Protein AF-A0A2Z6PPA2-F1 (afdb_monomer_lite)

Structure (mmCIF, N/CA/C/O backbone):
data_AF-A0A2Z6PPA2-F1
#
_entry.id   AF-A0A2Z6PPA2-F1
#
loop_
_atom_site.group_PDB
_atom_site.id
_atom_site.type_symbol
_atom_site.label_atom_id
_atom_site.label_alt_id
_atom_site.label_comp_id
_atom_site.label_asym_id
_atom_site.label_entity_id
_atom_site.label_seq_id
_atom_site.pdbx_PDB_ins_code
_atom_site.Cartn_x
_atom_site.Cartn_y
_atom_site.Cartn_z
_atom_site.occupancy
_atom_site.B_iso_or_equiv
_atom_site.auth_seq_id
_atom_site.auth_comp_id
_atom_site.auth_asym_id
_atom_site.auth_atom_id
_atom_site.pdbx_PDB_model_num
ATOM 1 N N . MET A 1 1 ? 20.407 11.583 13.890 1.00 34.59 1 MET A N 1
ATOM 2 C CA . MET A 1 1 ? 19.611 10.930 12.825 1.00 34.59 1 MET A CA 1
ATOM 3 C C . MET A 1 1 ? 18.684 11.984 12.240 1.00 34.59 1 MET A C 1
ATOM 5 O O . MET A 1 1 ? 18.011 12.656 13.008 1.00 34.59 1 MET A O 1
ATOM 9 N N . ASN A 1 2 ? 18.756 12.235 10.933 1.00 28.73 2 ASN A N 1
ATOM 10 C CA . ASN A 1 2 ? 18.135 13.404 10.303 1.00 28.73 2 ASN A CA 1
ATOM 11 C C . ASN A 1 2 ? 16.651 13.120 9.988 1.00 28.73 2 ASN A C 1
ATOM 13 O O . ASN A 1 2 ? 16.353 12.306 9.117 1.00 28.73 2 ASN A O 1
ATOM 17 N N . TYR A 1 3 ? 15.729 13.752 10.721 1.00 37.44 3 TYR A N 1
ATOM 18 C CA . TYR A 1 3 ? 14.284 13.464 10.690 1.00 37.44 3 TYR A CA 1
ATOM 19 C C . TYR A 1 3 ? 13.621 13.670 9.315 1.00 37.44 3 TYR A C 1
ATOM 21 O O . TYR A 1 3 ? 12.643 12.994 8.996 1.00 37.44 3 TYR A O 1
ATOM 29 N N . SER A 1 4 ? 14.166 14.550 8.471 1.00 35.53 4 SER A N 1
ATOM 30 C CA . SER A 1 4 ? 13.624 14.845 7.137 1.00 35.53 4 SER A CA 1
ATOM 31 C C . SER A 1 4 ? 13.684 13.650 6.177 1.00 35.53 4 SER A C 1
ATOM 33 O O . SER A 1 4 ? 12.771 13.456 5.376 1.00 35.53 4 SER A O 1
ATOM 35 N N . HIS A 1 5 ? 14.705 12.798 6.300 1.00 38.50 5 HIS A N 1
ATOM 36 C CA . HIS A 1 5 ? 14.847 11.591 5.478 1.00 38.50 5 HIS A CA 1
ATOM 37 C C . HIS A 1 5 ? 13.847 10.492 5.871 1.00 38.50 5 HIS A C 1
ATOM 39 O O . HIS A 1 5 ? 13.422 9.700 5.029 1.00 38.50 5 HIS A O 1
ATOM 45 N N . ASN A 1 6 ? 13.433 10.469 7.141 1.00 46.00 6 ASN A N 1
ATOM 46 C CA . ASN A 1 6 ? 12.518 9.460 7.667 1.00 46.00 6 ASN A CA 1
ATOM 47 C C . ASN A 1 6 ? 11.072 9.730 7.233 1.00 46.00 6 ASN A C 1
ATOM 49 O O . ASN A 1 6 ? 10.358 8.791 6.900 1.00 46.00 6 ASN A O 1
ATOM 53 N N . MET A 1 7 ? 10.654 10.999 7.158 1.00 39.41 7 MET A N 1
ATOM 54 C CA . MET A 1 7 ? 9.301 11.357 6.710 1.00 39.41 7 MET A CA 1
ATOM 55 C C . MET A 1 7 ? 9.077 11.057 5.217 1.00 39.41 7 MET A C 1
ATOM 57 O O . MET A 1 7 ? 8.024 10.547 4.842 1.00 39.41 7 MET A O 1
ATOM 61 N N . ALA A 1 8 ? 10.089 11.286 4.371 1.00 43.41 8 ALA A N 1
ATOM 62 C CA . ALA A 1 8 ? 10.040 10.913 2.954 1.00 43.41 8 ALA A CA 1
ATOM 63 C C . ALA A 1 8 ? 10.023 9.384 2.749 1.00 43.41 8 ALA A C 1
ATOM 65 O O . ALA A 1 8 ? 9.329 8.884 1.868 1.00 43.41 8 ALA A O 1
ATOM 66 N N . SER A 1 9 ? 10.741 8.637 3.596 1.00 47.16 9 SER A N 1
ATOM 67 C CA . SER A 1 9 ? 10.687 7.168 3.643 1.00 47.16 9 SER A CA 1
ATOM 68 C C . SER A 1 9 ? 9.308 6.655 4.083 1.00 47.16 9 SER A C 1
ATOM 70 O O . SER A 1 9 ? 8.777 5.718 3.495 1.00 47.16 9 SER A O 1
ATOM 72 N N . LEU A 1 10 ? 8.671 7.310 5.060 1.00 46.81 10 LEU A N 1
ATOM 73 C CA . LEU A 1 10 ? 7.315 6.981 5.513 1.00 46.81 10 LEU A CA 1
ATOM 74 C C . LEU A 1 10 ? 6.263 7.179 4.413 1.00 46.81 10 LEU A C 1
ATOM 76 O O . LEU A 1 10 ? 5.307 6.417 4.373 1.00 46.81 10 LEU A O 1
ATOM 80 N N . ALA A 1 11 ? 6.456 8.124 3.486 1.00 46.16 11 ALA A N 1
ATOM 81 C CA . ALA A 1 11 ? 5.569 8.305 2.331 1.00 46.16 11 ALA A CA 1
ATOM 82 C C . ALA A 1 11 ? 5.635 7.149 1.308 1.00 46.16 11 ALA A C 1
ATOM 84 O O . ALA A 1 11 ? 4.707 6.974 0.519 1.00 46.16 11 ALA A O 1
ATOM 85 N N . LEU A 1 12 ? 6.713 6.355 1.326 1.00 53.47 12 LEU A N 1
ATOM 86 C CA . LEU A 1 12 ? 6.849 5.124 0.538 1.00 53.47 12 LEU A CA 1
ATOM 87 C C . LEU A 1 12 ? 6.256 3.901 1.250 1.00 53.47 12 LEU A C 1
ATOM 89 O O . LEU A 1 12 ? 6.120 2.850 0.631 1.00 53.47 12 LEU A O 1
ATOM 93 N N . ASN A 1 13 ? 5.892 4.032 2.527 1.00 63.75 13 ASN A N 1
ATOM 94 C CA . ASN A 1 13 ? 5.284 2.970 3.311 1.00 63.75 13 ASN A CA 1
ATOM 95 C C . ASN A 1 13 ? 3.782 3.224 3.452 1.00 63.75 13 ASN A C 1
ATOM 97 O O . ASN A 1 13 ? 3.332 4.342 3.699 1.00 63.75 13 ASN A O 1
ATOM 101 N N . VAL A 1 14 ? 2.975 2.173 3.313 1.00 70.12 14 VAL A N 1
ATOM 102 C CA . VAL A 1 14 ? 1.548 2.285 3.631 1.00 70.12 14 VAL A CA 1
ATOM 103 C C . VAL A 1 14 ? 1.412 2.329 5.141 1.00 70.12 14 VAL A C 1
ATOM 105 O O . VAL A 1 14 ? 1.764 1.372 5.833 1.00 70.12 14 VAL A O 1
ATOM 108 N N . LEU A 1 15 ? 0.904 3.461 5.620 1.00 77.06 15 LEU A N 1
ATOM 109 C CA . LEU A 1 15 ? 0.533 3.659 7.008 1.00 77.06 15 LEU A CA 1
ATOM 110 C C . LEU A 1 15 ? -0.934 3.279 7.208 1.00 77.06 15 LEU A C 1
ATOM 112 O O . LEU A 1 15 ? -1.809 3.685 6.437 1.00 77.06 15 LEU A O 1
ATOM 116 N N . GLY A 1 16 ? -1.181 2.498 8.252 1.00 79.50 16 GLY A N 1
ATOM 117 C CA . GLY A 1 16 ? -2.500 2.071 8.693 1.00 79.50 16 GLY A CA 1
ATOM 118 C C . GLY A 1 16 ? -2.652 2.213 10.202 1.00 79.50 16 GLY A C 1
ATOM 119 O O . GLY A 1 16 ? -1.693 2.462 10.924 1.00 79.50 16 GLY A O 1
ATOM 120 N N . SER A 1 17 ? -3.876 2.055 10.682 1.00 82.75 17 SER A N 1
ATOM 121 C CA . SER A 1 17 ? -4.201 2.057 12.105 1.00 82.75 17 SER A CA 1
ATOM 122 C C . SER A 1 17 ? -5.291 1.027 12.372 1.00 82.75 17 SER A C 1
ATOM 124 O O . SER A 1 17 ? -6.086 0.721 11.483 1.00 82.75 17 SER A O 1
ATOM 126 N N . GLU A 1 18 ? -5.330 0.525 13.602 1.00 80.00 18 GLU A N 1
ATOM 127 C CA . GLU A 1 18 ? -6.427 -0.293 14.132 1.00 80.00 18 GLU A CA 1
ATOM 128 C C . GLU A 1 18 ? -7.678 0.532 14.461 1.00 80.00 18 GLU A C 1
ATOM 130 O O . GLU A 1 18 ? -8.740 -0.029 14.719 1.00 80.00 18 GLU A O 1
ATOM 135 N N . SER A 1 19 ? -7.580 1.864 14.435 1.00 82.81 19 SER A N 1
ATOM 136 C CA . SER A 1 19 ? -8.737 2.731 14.631 1.00 82.81 19 SER A CA 1
ATOM 137 C C . SER A 1 19 ? -9.793 2.499 13.553 1.00 82.81 19 SER A C 1
ATOM 139 O O . SER A 1 19 ? -9.484 2.272 12.374 1.00 82.81 19 SER A O 1
ATOM 141 N N . MET A 1 20 ? -11.055 2.607 13.962 1.00 77.75 20 MET A N 1
ATOM 142 C CA . MET A 1 20 ? -12.192 2.528 13.056 1.00 77.75 20 MET A CA 1
ATOM 143 C C . MET A 1 20 ? -12.105 3.640 12.005 1.00 77.75 20 MET A C 1
ATOM 145 O O . MET A 1 20 ? -11.701 4.764 12.294 1.00 77.75 20 MET A O 1
ATOM 149 N N . THR A 1 21 ? -12.468 3.316 10.766 1.00 77.56 21 THR A N 1
ATOM 150 C CA . THR A 1 21 ? -12.502 4.294 9.675 1.00 77.56 21 THR A CA 1
ATOM 151 C C . THR A 1 21 ? -13.526 5.390 9.948 1.00 77.56 21 THR A C 1
ATOM 153 O O . THR A 1 21 ? -14.665 5.097 10.315 1.00 77.56 21 THR A O 1
ATOM 156 N N . GLU A 1 22 ? -13.128 6.637 9.714 1.00 74.69 22 GLU A N 1
ATOM 157 C CA . GLU A 1 22 ? -13.960 7.822 9.899 1.00 74.69 22 GLU A CA 1
ATOM 158 C C . GLU A 1 22 ? -14.525 8.348 8.572 1.00 74.69 22 GLU A C 1
ATOM 160 O O . GLU A 1 22 ? -14.303 7.814 7.487 1.00 74.69 22 GLU A O 1
ATOM 165 N N . VAL A 1 23 ? -15.306 9.418 8.669 1.00 75.38 23 VAL A N 1
ATOM 166 C CA . VAL A 1 23 ? -15.991 10.085 7.554 1.00 75.38 23 VAL A CA 1
ATOM 167 C C . VAL A 1 23 ? -15.057 10.930 6.687 1.00 75.38 23 VAL A C 1
ATOM 169 O O . VAL A 1 23 ? -15.441 11.374 5.607 1.00 75.38 23 VAL A O 1
ATOM 172 N N . ASN A 1 24 ? -13.839 11.190 7.164 1.00 72.44 24 ASN A N 1
ATOM 173 C CA . ASN A 1 24 ? -12.822 11.956 6.465 1.00 72.44 24 ASN A CA 1
ATOM 174 C C . ASN A 1 24 ? -11.477 11.210 6.502 1.00 72.44 24 ASN A C 1
ATOM 176 O O . ASN A 1 24 ? -11.226 10.403 7.389 1.00 72.44 24 ASN A O 1
ATOM 180 N N . ASN A 1 25 ? -10.621 11.490 5.516 1.00 69.38 25 ASN A N 1
ATOM 181 C CA . ASN A 1 25 ? -9.263 10.939 5.420 1.00 69.38 25 ASN A CA 1
ATOM 182 C C . ASN A 1 25 ? -8.179 11.980 5.772 1.00 69.38 25 ASN A C 1
ATOM 184 O O . ASN A 1 25 ? -6.995 11.729 5.530 1.00 69.38 25 ASN A O 1
ATOM 188 N N . LEU A 1 26 ? -8.573 13.171 6.253 1.00 69.25 26 LEU A N 1
ATOM 189 C CA . LEU A 1 26 ? -7.649 14.280 6.528 1.00 69.25 26 LEU A CA 1
ATOM 190 C C . LEU A 1 26 ? -6.881 14.061 7.827 1.00 69.25 26 LEU A C 1
ATOM 192 O O . LEU A 1 26 ? -5.673 14.287 7.860 1.00 69.25 26 LEU A O 1
ATOM 196 N N . HIS A 1 27 ? -7.577 13.626 8.875 1.00 73.06 27 HIS A N 1
ATOM 197 C CA . HIS A 1 27 ? -6.965 13.312 10.155 1.00 73.06 27 HIS A CA 1
ATOM 198 C C . HIS A 1 27 ? -7.079 11.815 10.413 1.00 73.06 27 HIS A C 1
ATOM 200 O O . HIS A 1 27 ? -8.140 11.229 10.228 1.00 73.06 27 HIS A O 1
ATOM 206 N N . GLU A 1 28 ? -5.969 11.185 10.788 1.00 77.62 28 GLU A N 1
ATOM 207 C CA . GLU A 1 28 ? -5.978 9.764 11.112 1.00 77.62 28 GLU A CA 1
ATOM 208 C C . GLU A 1 28 ? -6.456 9.598 12.568 1.00 77.62 28 GLU A C 1
ATOM 210 O O . GLU A 1 28 ? -5.784 10.116 13.463 1.00 77.62 28 GLU A O 1
ATOM 215 N N . PRO A 1 29 ? -7.565 8.877 12.837 1.00 80.56 29 PRO A N 1
ATOM 216 C CA . PRO A 1 29 ? -8.139 8.764 14.187 1.00 80.56 29 PRO A CA 1
ATOM 217 C C . PRO A 1 29 ? -7.201 8.100 15.204 1.00 80.56 29 PRO A C 1
ATOM 219 O O . PRO A 1 29 ? -7.382 8.217 16.412 1.00 80.56 29 PRO A O 1
ATOM 222 N N . ALA A 1 30 ? -6.161 7.416 14.725 1.00 83.19 30 ALA A N 1
ATOM 223 C CA . ALA A 1 30 ? -5.095 6.871 15.557 1.00 83.19 30 ALA A CA 1
ATOM 224 C C . ALA A 1 30 ? -4.451 7.927 16.468 1.00 83.19 30 ALA A C 1
ATOM 226 O O . ALA A 1 30 ? -4.171 7.637 17.627 1.00 83.19 30 ALA A O 1
ATOM 227 N N . PHE A 1 31 ? -4.263 9.147 15.945 1.00 79.88 31 PHE A N 1
ATOM 228 C CA . PHE A 1 31 ? -3.594 10.238 16.655 1.00 79.88 31 PHE A CA 1
ATOM 229 C C . PHE A 1 31 ? -4.436 10.828 17.790 1.00 79.88 31 PHE A C 1
ATOM 231 O O . PHE A 1 31 ? -3.882 11.434 18.699 1.00 79.88 31 PHE A O 1
ATOM 238 N N . THR A 1 32 ? -5.764 10.700 17.741 1.00 79.19 32 THR A N 1
ATOM 239 C CA . THR A 1 32 ? -6.663 11.201 18.796 1.00 79.19 32 THR A CA 1
ATOM 240 C C . THR A 1 32 ? -7.007 10.133 19.826 1.00 79.19 32 THR A C 1
ATOM 242 O O . THR A 1 32 ? -7.342 10.470 20.957 1.00 79.19 32 THR A O 1
ATOM 245 N N . LEU A 1 33 ? -6.931 8.856 19.445 1.00 81.12 33 LEU A N 1
ATOM 246 C CA . LEU A 1 33 ? -7.261 7.708 20.294 1.00 81.12 33 LEU A CA 1
ATOM 247 C C . LEU A 1 33 ? -6.033 7.062 20.960 1.00 81.12 33 LEU A C 1
ATOM 249 O O . LEU A 1 33 ? -6.179 6.006 21.569 1.00 81.12 33 LEU A O 1
ATOM 253 N N . GLU A 1 34 ? -4.839 7.651 20.809 1.00 80.19 34 GLU A N 1
ATOM 254 C CA . GLU A 1 34 ? -3.554 7.101 21.285 1.00 80.19 34 GLU A CA 1
ATOM 255 C C . GLU A 1 34 ? -3.296 5.656 20.803 1.00 80.19 34 GLU A C 1
ATOM 257 O O . GLU A 1 34 ? -2.627 4.854 21.455 1.00 80.19 34 GLU A O 1
ATOM 262 N N . LEU A 1 35 ? -3.830 5.304 19.628 1.00 85.19 35 LEU A N 1
ATOM 263 C CA . LEU A 1 35 ? -3.658 3.980 19.034 1.00 85.19 35 LEU A CA 1
ATOM 264 C C . LEU A 1 35 ? -2.390 3.945 18.176 1.00 85.19 35 LEU A C 1
ATOM 266 O O . LEU A 1 35 ? -2.100 4.922 17.481 1.00 85.19 35 LEU A O 1
ATOM 270 N N . PRO A 1 36 ? -1.648 2.823 18.148 1.00 85.75 36 PRO A N 1
ATOM 271 C CA . PRO A 1 36 ? -0.431 2.725 17.357 1.00 85.75 36 PRO A CA 1
ATOM 272 C C . PRO A 1 36 ? -0.715 2.865 15.857 1.00 85.75 36 PRO A C 1
ATOM 274 O O . PRO A 1 36 ? -1.737 2.408 15.331 1.00 85.75 36 PRO A O 1
ATOM 277 N N . ILE A 1 37 ? 0.237 3.477 15.154 1.00 86.44 37 ILE A N 1
ATOM 278 C CA . ILE A 1 37 ? 0.262 3.519 13.693 1.00 86.44 37 ILE A CA 1
ATOM 279 C C . ILE A 1 37 ? 1.124 2.372 13.197 1.00 86.44 37 ILE A C 1
ATOM 281 O O . ILE A 1 37 ? 2.242 2.159 13.657 1.00 86.44 37 ILE A O 1
ATOM 285 N N . TYR A 1 38 ? 0.619 1.648 12.215 1.00 85.38 38 TYR A N 1
ATOM 286 C CA . TYR A 1 38 ? 1.312 0.536 11.600 1.00 85.38 38 TYR A CA 1
ATOM 287 C C . TYR A 1 38 ? 1.901 0.947 10.263 1.00 85.38 38 TYR A C 1
ATOM 289 O O . TYR A 1 38 ? 1.206 1.530 9.435 1.00 85.38 38 TYR A O 1
ATOM 297 N N . TYR A 1 39 ? 3.160 0.598 10.024 1.00 83.19 39 TYR A N 1
ATOM 298 C CA . TYR A 1 39 ? 3.727 0.589 8.679 1.00 83.19 39 TYR A CA 1
ATOM 299 C C . TYR A 1 39 ? 3.856 -0.852 8.191 1.0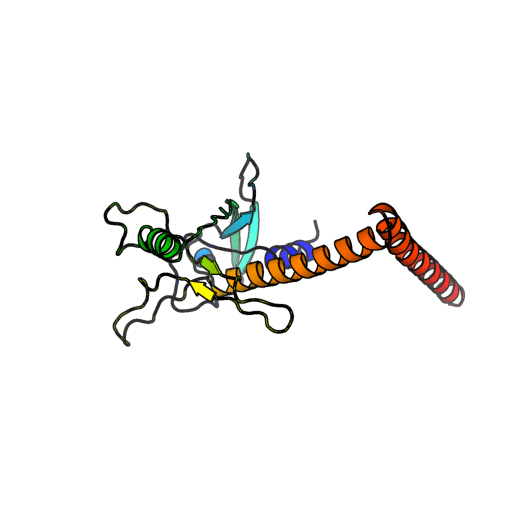0 83.19 39 TYR A C 1
ATOM 301 O O . TYR A 1 39 ? 4.216 -1.748 8.958 1.00 83.19 39 TYR A O 1
ATOM 309 N N . LEU A 1 40 ? 3.543 -1.079 6.917 1.00 79.94 40 LEU A N 1
ATOM 310 C CA . LEU A 1 40 ? 3.601 -2.412 6.324 1.00 79.94 40 LEU A CA 1
ATOM 311 C C . LEU A 1 40 ? 5.012 -2.760 5.838 1.00 79.94 40 LEU A C 1
ATOM 313 O O . LEU A 1 40 ? 5.612 -2.007 5.076 1.00 79.94 40 LEU A O 1
ATOM 317 N N . GLN A 1 41 ? 5.498 -3.940 6.224 1.00 78.88 41 GLN A N 1
ATOM 318 C CA . GLN A 1 41 ? 6.764 -4.529 5.774 1.00 78.88 41 GLN A CA 1
ATOM 319 C C . GLN A 1 41 ? 6.539 -6.007 5.407 1.00 78.88 41 GLN A C 1
ATOM 321 O O . GLN A 1 41 ? 5.644 -6.659 5.941 1.00 78.88 41 GLN A O 1
ATOM 326 N N . THR A 1 42 ? 7.354 -6.582 4.517 1.00 77.88 42 THR A N 1
ATOM 327 C CA . THR A 1 42 ? 7.265 -8.018 4.163 1.00 77.88 42 THR A CA 1
ATOM 328 C C . THR A 1 42 ? 7.650 -8.944 5.318 1.00 77.88 42 THR A C 1
ATOM 330 O O . THR A 1 42 ? 7.113 -10.045 5.441 1.00 77.88 42 THR A O 1
ATOM 333 N N . GLN A 1 43 ? 8.583 -8.501 6.160 1.00 82.00 43 GLN A N 1
ATOM 334 C CA . GLN A 1 43 ? 9.032 -9.183 7.368 1.00 82.00 43 GLN A CA 1
ATOM 335 C C . GLN A 1 43 ? 9.309 -8.137 8.442 1.00 82.00 43 GLN A C 1
ATOM 337 O O . GLN A 1 43 ? 10.083 -7.205 8.213 1.00 82.00 43 GLN A O 1
ATOM 342 N N . CYS A 1 44 ? 8.679 -8.291 9.602 1.00 84.62 44 CYS A N 1
ATOM 343 C CA . CYS A 1 44 ? 8.922 -7.414 10.738 1.00 84.62 44 CYS A CA 1
ATOM 344 C C . CYS A 1 44 ? 10.092 -7.919 11.597 1.00 84.62 44 CYS A C 1
ATOM 346 O O . CYS A 1 44 ? 10.318 -9.131 11.671 1.00 84.62 44 CYS A O 1
ATOM 348 N N . PRO A 1 45 ? 10.846 -7.017 12.250 1.00 82.31 45 PRO A N 1
ATOM 349 C CA . PRO A 1 45 ? 11.875 -7.399 13.211 1.00 82.31 45 PRO A CA 1
ATOM 350 C C . PRO A 1 45 ? 11.294 -8.256 14.347 1.00 82.31 45 PRO A C 1
ATOM 352 O O . PRO A 1 45 ? 10.191 -7.991 14.818 1.00 82.31 45 PRO A O 1
ATOM 355 N N . GLN A 1 46 ? 12.046 -9.252 14.832 1.00 71.31 46 GLN A N 1
ATOM 356 C CA . GLN A 1 46 ? 11.603 -10.099 15.956 1.00 71.31 46 GLN A CA 1
ATOM 357 C C . GLN A 1 46 ? 11.331 -9.286 17.229 1.00 71.31 46 GLN A C 1
ATOM 359 O O . GLN A 1 46 ? 10.344 -9.525 17.920 1.00 71.31 46 GLN A O 1
ATOM 364 N N . ASN A 1 47 ? 12.166 -8.282 17.503 1.00 69.69 47 ASN A N 1
ATOM 365 C CA . ASN A 1 47 ? 11.936 -7.323 18.576 1.00 69.69 47 ASN A CA 1
ATOM 366 C C . ASN A 1 47 ? 11.161 -6.145 17.996 1.00 69.69 47 ASN A C 1
ATOM 368 O O . ASN A 1 47 ? 11.723 -5.099 17.683 1.00 69.69 47 ASN A O 1
ATOM 372 N N . ASN A 1 48 ? 9.860 -6.351 17.817 1.00 65.38 48 ASN A N 1
ATOM 373 C CA . ASN A 1 48 ? 8.908 -5.364 17.318 1.00 65.38 48 ASN A CA 1
ATOM 374 C C . ASN A 1 48 ? 8.614 -4.277 18.380 1.00 65.38 48 ASN A C 1
ATOM 376 O O . ASN A 1 48 ? 7.464 -3.902 18.602 1.00 65.38 48 ASN A O 1
ATOM 380 N N . SER A 1 49 ? 9.649 -3.799 19.085 1.00 62.75 49 SER A N 1
ATOM 381 C CA . SER A 1 49 ? 9.551 -2.655 19.986 1.00 62.75 49 SER A CA 1
ATOM 382 C C . SER A 1 49 ? 9.289 -1.436 19.116 1.00 62.75 49 SER A C 1
ATOM 384 O O . SER A 1 49 ? 10.211 -0.917 18.481 1.00 62.75 49 SER A O 1
ATOM 386 N N . GLY A 1 50 ? 8.016 -1.058 19.009 1.00 68.75 50 GLY A N 1
ATOM 387 C CA . GLY A 1 50 ? 7.604 0.119 18.265 1.00 68.75 50 GLY A CA 1
ATOM 388 C C . GLY A 1 50 ? 8.447 1.325 18.668 1.00 68.75 50 GLY A C 1
ATOM 389 O O . GLY A 1 50 ? 8.856 1.455 19.823 1.00 68.75 50 GLY A O 1
ATOM 390 N N . PHE A 1 51 ? 8.765 2.180 17.704 1.00 75.38 51 PHE A N 1
ATOM 391 C CA . PHE A 1 51 ? 9.443 3.436 18.000 1.00 75.38 51 PHE A CA 1
ATOM 392 C C . PHE A 1 51 ? 8.394 4.532 18.126 1.00 75.38 51 PHE A C 1
ATOM 394 O O . PHE A 1 51 ? 7.426 4.561 17.365 1.00 75.38 51 PHE A O 1
ATOM 401 N N . SER A 1 52 ? 8.575 5.433 19.086 1.00 80.50 52 SER A N 1
ATOM 402 C CA . SER A 1 52 ? 7.734 6.616 19.204 1.00 80.50 52 SER A CA 1
ATOM 403 C C . SER A 1 52 ? 8.369 7.795 18.479 1.00 80.50 52 SER A C 1
ATOM 405 O O . SER A 1 52 ? 9.594 7.945 18.442 1.00 80.50 52 SER A O 1
ATOM 407 N N . PHE A 1 53 ? 7.535 8.642 17.885 1.00 75.25 53 PHE A N 1
ATOM 408 C CA . PHE A 1 53 ? 7.968 9.937 17.378 1.00 75.25 53 PHE A CA 1
ATOM 409 C C . PHE A 1 53 ? 7.118 11.047 18.000 1.00 75.25 53 PHE A C 1
ATOM 411 O O . PHE A 1 53 ? 5.907 10.875 18.164 1.00 75.25 53 PHE A O 1
ATOM 418 N N . PRO A 1 54 ? 7.733 12.183 18.365 1.00 81.00 54 PRO A N 1
ATOM 419 C CA . PRO A 1 54 ? 6.984 13.333 18.837 1.00 81.00 54 PRO A CA 1
ATOM 420 C C . PRO A 1 54 ? 6.286 14.019 17.657 1.00 81.00 54 PRO A C 1
ATOM 422 O O . PRO A 1 54 ? 6.905 14.258 16.616 1.00 81.00 54 PRO A O 1
ATOM 425 N N . TYR A 1 55 ? 5.018 14.378 17.828 1.00 76.25 55 TYR A N 1
ATOM 426 C CA . TYR A 1 55 ? 4.271 15.226 16.900 1.00 76.25 55 TYR A CA 1
ATOM 427 C C . TYR A 1 55 ? 3.577 16.356 17.663 1.00 76.25 55 TYR A C 1
ATOM 429 O O . TYR A 1 55 ? 3.370 16.268 18.872 1.00 76.25 55 TYR A O 1
ATOM 437 N N . GLN A 1 56 ? 3.266 17.451 16.965 1.00 73.06 56 GLN A N 1
ATOM 438 C CA . GLN A 1 56 ? 2.603 18.601 17.575 1.00 73.06 56 GLN A CA 1
ATOM 439 C C . GLN A 1 56 ? 1.207 18.805 17.001 1.00 73.06 56 GLN A C 1
ATOM 441 O O . GLN A 1 56 ? 1.047 18.984 15.794 1.00 73.06 56 GLN A O 1
ATOM 446 N N . ILE A 1 57 ? 0.207 18.823 17.882 1.00 71.44 57 ILE A N 1
ATOM 447 C CA . ILE A 1 57 ? -1.158 19.264 17.584 1.00 71.44 57 ILE A CA 1
ATOM 448 C C . ILE A 1 57 ? -1.471 20.409 18.537 1.00 71.44 57 ILE A C 1
ATOM 450 O O . ILE A 1 57 ? -1.249 20.291 19.732 1.00 71.44 57 ILE A O 1
ATOM 454 N N . ALA A 1 58 ? -1.970 21.532 18.015 1.00 71.25 58 ALA A N 1
ATOM 455 C CA . ALA A 1 58 ? -2.439 22.656 18.835 1.00 71.25 58 ALA A CA 1
ATOM 456 C C . ALA A 1 58 ? -1.460 23.097 19.957 1.00 71.25 58 ALA A C 1
ATOM 458 O O . ALA A 1 58 ? -1.889 23.479 21.042 1.00 71.25 58 ALA A O 1
ATOM 459 N N . ALA A 1 59 ? -0.149 23.065 19.675 1.00 73.44 59 ALA A N 1
ATOM 460 C CA . ALA A 1 59 ? 0.950 23.405 20.590 1.00 73.44 59 ALA A CA 1
ATOM 461 C C . ALA A 1 59 ? 1.207 22.441 21.773 1.00 73.44 59 ALA A C 1
ATOM 463 O O . ALA A 1 59 ? 2.084 22.728 22.591 1.00 73.44 59 ALA A O 1
ATOM 464 N N . THR A 1 60 ? 0.544 21.282 21.848 1.00 70.62 60 THR A N 1
ATOM 465 C CA . THR A 1 60 ? 0.955 20.174 22.728 1.00 70.62 60 THR A CA 1
ATOM 466 C C . THR A 1 60 ? 1.868 19.205 21.975 1.00 70.62 60 THR A C 1
ATOM 468 O O . THR A 1 60 ? 1.756 19.045 20.758 1.00 70.62 60 THR A O 1
ATOM 471 N N . THR A 1 61 ? 2.837 18.612 22.683 1.00 75.56 61 THR A N 1
ATOM 472 C CA . THR A 1 61 ? 3.740 17.599 22.111 1.00 75.56 61 THR A CA 1
ATOM 473 C C . THR A 1 61 ? 3.269 16.232 22.560 1.00 75.56 61 THR A C 1
ATOM 475 O O . THR A 1 61 ? 3.439 15.883 23.724 1.00 75.56 61 THR A O 1
ATOM 478 N N . GLU A 1 62 ? 2.711 15.477 21.626 1.00 78.06 62 GLU A N 1
ATOM 479 C CA . GLU A 1 62 ? 2.228 14.122 21.857 1.00 78.06 62 GLU A CA 1
ATOM 480 C C . GLU A 1 62 ? 3.225 13.107 21.291 1.00 78.06 62 GLU A C 1
ATOM 482 O O . GLU A 1 62 ? 3.986 13.399 20.360 1.00 78.06 62 GLU A O 1
ATOM 487 N N . GLN A 1 63 ? 3.253 11.906 21.869 1.00 81.81 63 GLN A N 1
ATOM 488 C CA . GLN A 1 63 ? 4.079 10.805 21.376 1.00 81.81 63 GLN A CA 1
ATOM 489 C C . GLN A 1 63 ? 3.208 9.788 20.655 1.00 81.81 63 GLN A C 1
ATOM 491 O O . GLN A 1 63 ? 2.347 9.161 21.259 1.00 81.81 63 GLN A O 1
ATOM 496 N N . GLN A 1 64 ? 3.477 9.580 19.368 1.00 82.69 64 GLN A N 1
ATOM 497 C CA . GLN A 1 64 ? 2.798 8.552 18.593 1.00 82.69 64 GLN A CA 1
ATOM 498 C C . GLN A 1 64 ? 3.666 7.301 18.506 1.00 82.69 64 GLN A C 1
ATOM 500 O O . GLN A 1 64 ? 4.806 7.365 18.041 1.00 82.69 64 GLN A O 1
ATOM 505 N N . GLU A 1 65 ? 3.112 6.154 18.896 1.00 85.38 65 GLU A N 1
ATOM 506 C CA . GLU A 1 65 ? 3.757 4.852 18.724 1.00 85.38 65 GLU A CA 1
ATOM 507 C C . GLU A 1 65 ? 3.615 4.368 17.271 1.00 85.38 65 GLU A C 1
ATOM 509 O O . GLU A 1 65 ? 2.511 4.372 16.715 1.00 85.38 65 GLU A O 1
ATOM 514 N N . ILE A 1 66 ? 4.724 3.936 16.660 1.00 84.31 66 ILE A N 1
ATOM 515 C CA . ILE A 1 66 ? 4.756 3.282 15.349 1.00 84.31 66 ILE A CA 1
ATOM 516 C C . ILE A 1 66 ? 5.187 1.822 15.502 1.00 84.31 66 ILE A C 1
ATOM 518 O O . ILE A 1 66 ? 6.256 1.535 16.041 1.00 84.31 66 ILE A O 1
ATOM 522 N N . LYS A 1 67 ? 4.406 0.898 14.936 1.00 86.00 67 LYS A N 1
ATOM 523 C CA . LYS A 1 67 ? 4.685 -0.544 14.903 1.00 86.00 67 LYS A CA 1
ATOM 524 C C . LYS A 1 67 ? 4.830 -1.063 13.479 1.00 86.00 67 LYS A C 1
ATOM 526 O O . LYS A 1 67 ? 4.227 -0.552 12.540 1.00 86.00 67 LYS A O 1
ATOM 531 N N . CYS A 1 68 ? 5.617 -2.120 13.321 1.00 85.38 68 CYS A N 1
ATOM 532 C CA . CYS A 1 68 ? 5.677 -2.854 12.065 1.00 85.38 68 CYS A CA 1
ATOM 533 C C . CYS A 1 68 ? 4.521 -3.851 11.997 1.00 85.38 68 CYS A C 1
ATOM 535 O O . CYS A 1 68 ? 4.380 -4.690 12.891 1.00 85.38 68 CYS A O 1
ATOM 537 N N . ALA A 1 69 ? 3.742 -3.790 10.921 1.00 84.06 69 ALA A N 1
ATOM 538 C CA . ALA A 1 69 ? 2.779 -4.819 10.561 1.00 84.06 69 ALA A CA 1
ATOM 539 C C . ALA A 1 69 ? 3.289 -5.607 9.354 1.00 84.06 69 ALA A C 1
ATOM 541 O O . ALA A 1 69 ? 3.794 -5.043 8.380 1.00 84.06 69 ALA A O 1
ATOM 542 N N . GLN A 1 70 ? 3.147 -6.928 9.411 1.00 80.88 70 GLN A N 1
ATOM 543 C CA . GLN A 1 70 ? 3.541 -7.770 8.296 1.00 80.88 70 GLN A CA 1
ATOM 544 C C . GLN A 1 70 ? 2.458 -7.746 7.215 1.00 80.88 70 GLN A C 1
ATOM 546 O O . GLN A 1 70 ? 1.321 -8.152 7.449 1.00 80.88 70 GLN A O 1
ATOM 551 N N . GLY A 1 71 ? 2.819 -7.291 6.017 1.00 75.94 71 GLY A N 1
ATOM 552 C CA . GLY A 1 71 ? 1.952 -7.371 4.848 1.00 75.94 71 GLY A CA 1
ATOM 553 C C . GLY A 1 71 ? 1.925 -8.794 4.298 1.00 75.94 71 GLY A C 1
ATOM 554 O O . GLY A 1 71 ? 2.963 -9.322 3.895 1.00 75.94 71 GLY A O 1
ATOM 555 N N . ILE A 1 72 ? 0.746 -9.416 4.260 1.00 75.38 72 ILE A N 1
ATOM 556 C CA . ILE A 1 72 ? 0.562 -10.734 3.646 1.00 75.38 72 ILE A CA 1
ATOM 557 C C . ILE A 1 72 ? 0.125 -10.532 2.195 1.00 75.38 72 ILE A C 1
ATOM 559 O O . ILE A 1 72 ? -0.968 -10.039 1.928 1.00 75.38 72 ILE A O 1
ATOM 563 N N . ASN A 1 73 ? 0.973 -10.945 1.253 1.00 76.50 73 ASN A N 1
ATOM 564 C CA . ASN A 1 73 ? 0.638 -10.943 -0.169 1.00 76.50 73 ASN A CA 1
ATOM 565 C C . ASN A 1 73 ? -0.012 -12.281 -0.534 1.00 76.50 73 ASN A C 1
ATOM 567 O O . ASN A 1 73 ? 0.662 -13.310 -0.594 1.00 76.50 73 ASN A O 1
ATOM 571 N N . LEU A 1 74 ? -1.324 -12.265 -0.764 1.00 82.62 74 LEU A N 1
ATOM 572 C CA . LEU A 1 74 ? -2.106 -13.442 -1.130 1.00 82.62 74 LEU A CA 1
ATOM 573 C C . LEU A 1 74 ? -2.470 -13.384 -2.613 1.00 82.62 74 LEU A C 1
ATOM 575 O O . LEU A 1 74 ? -3.131 -12.452 -3.058 1.00 82.62 74 LEU A O 1
ATOM 579 N N . TRP A 1 75 ? -2.066 -14.406 -3.364 1.00 82.25 75 TRP A N 1
ATOM 580 C CA . TRP A 1 75 ? -2.480 -14.591 -4.754 1.00 82.25 75 TRP A CA 1
ATOM 581 C C . TRP A 1 75 ? -3.662 -15.558 -4.823 1.00 82.25 75 TRP A C 1
ATOM 583 O O . TRP A 1 75 ? -3.682 -16.570 -4.114 1.00 82.25 75 TRP A O 1
ATOM 593 N N . ARG A 1 76 ? -4.649 -15.233 -5.660 1.00 90.19 76 ARG A N 1
ATOM 594 C CA . ARG A 1 76 ? -5.834 -16.056 -5.932 1.00 90.19 76 ARG A CA 1
ATOM 595 C C . ARG A 1 76 ? -6.026 -16.205 -7.428 1.00 90.19 76 ARG A C 1
ATOM 597 O O . ARG A 1 76 ? -5.693 -15.297 -8.186 1.00 90.19 76 ARG A O 1
ATOM 604 N N . ASN A 1 77 ? -6.572 -17.348 -7.826 1.00 87.31 77 ASN A N 1
ATOM 605 C CA . ASN A 1 77 ? -6.729 -17.695 -9.237 1.00 87.31 77 ASN A CA 1
ATOM 606 C C . ASN A 1 77 ? -8.106 -17.308 -9.786 1.00 87.31 77 ASN A C 1
ATOM 608 O O . ASN A 1 77 ? -8.260 -17.166 -10.997 1.00 87.31 77 ASN A O 1
ATOM 612 N N . SER A 1 78 ? -9.106 -17.145 -8.916 1.00 90.81 78 SER A N 1
ATOM 613 C CA . SER A 1 78 ? -10.482 -16.850 -9.307 1.00 90.81 78 SER A CA 1
ATOM 614 C C . SER A 1 78 ? -11.040 -15.625 -8.584 1.00 90.81 78 SER A C 1
ATOM 616 O O . SER A 1 78 ? -10.714 -15.348 -7.430 1.00 90.81 78 SER A O 1
ATOM 618 N N . SER A 1 79 ? -11.940 -14.904 -9.257 1.00 90.19 79 SER A N 1
ATOM 619 C CA . SER A 1 79 ? -12.688 -13.794 -8.654 1.00 90.19 79 SER A CA 1
ATOM 620 C C . SER A 1 79 ? -13.601 -14.256 -7.514 1.00 90.19 79 SER A C 1
ATOM 622 O O . SER A 1 79 ? -13.844 -13.493 -6.582 1.00 90.19 79 SER A O 1
ATOM 624 N N . TYR A 1 80 ? -14.065 -15.510 -7.556 1.00 92.56 80 TYR A N 1
ATOM 625 C CA . TYR A 1 80 ? -14.844 -16.120 -6.481 1.00 92.56 80 TYR A CA 1
ATOM 626 C C . TYR A 1 80 ? -14.036 -16.214 -5.182 1.00 92.56 80 TYR A C 1
ATOM 628 O O . TYR A 1 80 ? -14.499 -15.737 -4.151 1.00 92.56 80 TYR A O 1
ATOM 636 N N . GLU A 1 81 ? -12.813 -16.755 -5.236 1.00 92.31 81 GLU A N 1
ATOM 637 C CA . GLU A 1 81 ? -11.933 -16.846 -4.062 1.00 92.31 81 GLU A CA 1
ATOM 638 C C . GLU A 1 81 ? -11.582 -15.466 -3.497 1.00 92.31 81 GLU A C 1
ATOM 640 O O . GLU A 1 81 ? -11.545 -15.289 -2.283 1.00 92.31 81 GLU A O 1
ATOM 645 N N . ILE A 1 82 ? -11.354 -14.476 -4.370 1.00 91.06 82 ILE A N 1
ATOM 646 C CA . ILE A 1 82 ? -11.094 -13.091 -3.952 1.00 91.06 82 ILE A CA 1
ATOM 647 C C . ILE A 1 82 ? -12.301 -12.532 -3.195 1.00 91.06 82 ILE A C 1
ATOM 649 O O . ILE A 1 82 ? -12.141 -11.935 -2.133 1.00 91.06 82 ILE A O 1
ATOM 653 N N . ASN A 1 83 ? -13.510 -12.726 -3.725 1.00 90.56 83 ASN A N 1
ATOM 654 C CA . ASN A 1 83 ? -14.726 -12.230 -3.093 1.00 90.56 83 ASN A CA 1
ATOM 655 C C . ASN A 1 83 ? -15.018 -12.937 -1.760 1.00 90.56 83 ASN A C 1
ATOM 657 O O . ASN A 1 83 ? -15.402 -12.271 -0.804 1.00 90.56 83 ASN A O 1
ATOM 661 N N . ASP A 1 84 ? -14.810 -14.253 -1.678 1.00 90.50 84 ASP A N 1
ATOM 662 C CA . ASP A 1 84 ? -14.955 -15.017 -0.433 1.00 90.50 84 ASP A CA 1
ATOM 663 C C . ASP A 1 84 ? -13.989 -14.513 0.653 1.00 90.50 84 ASP A C 1
ATOM 665 O O . ASP A 1 84 ? -14.412 -14.177 1.762 1.00 90.50 84 ASP A O 1
ATOM 669 N N . ASP A 1 85 ? -12.709 -14.348 0.305 1.00 89.12 85 ASP A N 1
ATOM 670 C CA . ASP A 1 85 ? -11.679 -13.836 1.212 1.00 89.12 85 ASP A CA 1
ATOM 671 C C . ASP A 1 85 ? -11.961 -12.397 1.676 1.00 89.12 85 ASP A C 1
ATOM 673 O O . ASP A 1 85 ? -11.798 -12.088 2.858 1.00 89.12 85 ASP A O 1
ATOM 677 N N . LEU A 1 86 ? -12.421 -11.525 0.772 1.00 89.00 86 LEU A N 1
ATOM 678 C CA . LEU A 1 86 ? -12.816 -10.152 1.105 1.00 89.00 86 LEU A CA 1
ATOM 679 C C . LEU A 1 86 ? -14.107 -10.092 1.929 1.00 89.00 86 LEU A C 1
ATOM 681 O O . LEU A 1 86 ? -14.312 -9.128 2.665 1.00 89.00 86 LEU A O 1
ATOM 685 N N . TYR A 1 87 ? -15.007 -11.068 1.806 1.00 87.62 87 TYR A N 1
ATOM 686 C CA . TYR A 1 87 ? -16.301 -11.031 2.485 1.00 87.62 87 TYR A CA 1
ATOM 687 C C . TYR A 1 87 ? -16.244 -11.615 3.896 1.00 87.62 87 TYR A C 1
ATOM 689 O O . TYR A 1 87 ? -16.756 -11.001 4.835 1.00 87.62 87 TYR A O 1
ATOM 697 N N . LYS A 1 88 ? -15.581 -12.763 4.064 1.00 87.62 88 LYS A N 1
ATOM 698 C CA . LYS A 1 88 ? -15.571 -13.533 5.317 1.00 87.62 88 LYS A CA 1
ATOM 699 C C . LYS A 1 88 ? -14.920 -12.824 6.504 1.00 87.62 88 LYS A C 1
ATOM 701 O O . LYS A 1 88 ? -15.152 -13.225 7.637 1.00 87.62 88 LYS A O 1
ATOM 706 N N . GLY A 1 89 ? -14.090 -11.811 6.253 1.00 82.88 89 GLY A N 1
ATOM 707 C CA . GLY A 1 89 ? -13.460 -11.023 7.312 1.00 82.88 89 GLY A CA 1
ATOM 708 C C . GLY A 1 89 ? -14.387 -9.979 7.936 1.00 82.88 89 GLY A C 1
ATOM 709 O O . GLY A 1 89 ? -14.259 -9.672 9.117 1.00 82.88 89 GLY A O 1
ATOM 710 N N . TYR A 1 90 ? -15.351 -9.459 7.172 1.00 83.31 90 TYR A N 1
ATOM 711 C CA . TYR A 1 90 ? -16.190 -8.332 7.587 1.00 83.31 90 TYR A CA 1
ATOM 712 C C . TYR A 1 90 ? -17.424 -8.782 8.365 1.00 83.31 90 TYR A C 1
ATOM 714 O O . TYR A 1 90 ? -17.943 -9.873 8.151 1.00 83.31 90 TYR A O 1
ATOM 722 N N . HIS A 1 91 ? -17.985 -7.884 9.181 1.00 77.88 91 HIS A N 1
ATOM 723 C CA . HIS A 1 91 ? -19.113 -8.177 10.078 1.00 77.88 91 HIS A CA 1
ATOM 724 C C . HIS A 1 91 ? -20.334 -8.872 9.436 1.00 77.88 91 HIS A C 1
ATOM 726 O O . HIS A 1 91 ? -21.030 -9.611 10.123 1.00 77.88 91 HIS A O 1
ATOM 732 N N . ARG A 1 92 ? -20.623 -8.666 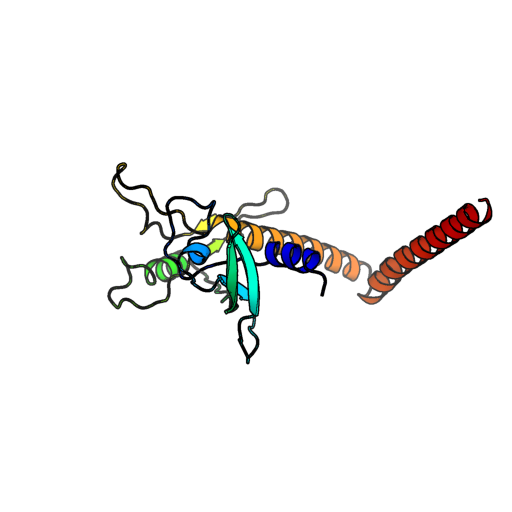8.139 1.00 76.62 92 ARG A N 1
ATOM 733 C CA . ARG A 1 92 ? -21.732 -9.366 7.452 1.00 76.62 92 ARG A CA 1
ATOM 734 C C . ARG A 1 92 ? -21.413 -10.818 7.082 1.00 76.62 92 ARG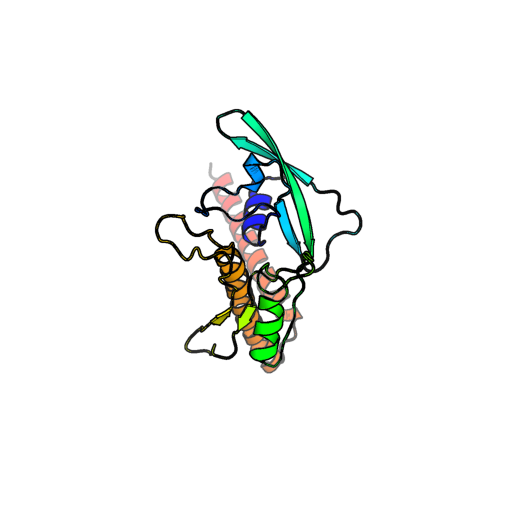 A C 1
ATOM 736 O O . ARG A 1 92 ? -22.339 -11.613 6.983 1.00 76.62 92 ARG A O 1
ATOM 743 N N . GLY A 1 93 ? -20.141 -11.147 6.862 1.00 75.31 93 GLY A N 1
ATOM 744 C CA . GLY A 1 93 ? -19.676 -12.504 6.555 1.00 75.31 93 GLY A CA 1
ATOM 745 C C . GLY A 1 93 ? -19.068 -13.238 7.752 1.00 75.31 93 GLY A C 1
ATOM 746 O O . GLY A 1 93 ? -18.892 -14.450 7.702 1.00 75.31 93 GLY A O 1
ATOM 747 N N . ASN A 1 94 ? -18.769 -12.518 8.832 1.00 82.62 94 ASN A N 1
ATOM 748 C CA . ASN A 1 94 ? -18.010 -13.000 9.975 1.00 82.62 94 ASN A CA 1
ATOM 749 C C . ASN A 1 94 ? -18.888 -13.132 11.224 1.00 82.62 94 ASN A C 1
ATOM 751 O O . ASN A 1 94 ? -18.866 -12.284 12.117 1.00 82.62 94 ASN A O 1
ATOM 755 N N . LEU A 1 95 ? -19.664 -14.215 11.290 1.00 77.94 95 LEU A N 1
ATOM 756 C CA . LEU A 1 95 ? -20.522 -14.513 12.445 1.00 77.94 95 LEU A CA 1
ATOM 757 C C . LEU A 1 95 ? -19.718 -14.795 13.726 1.00 77.94 95 LEU A C 1
ATOM 759 O O . LEU A 1 95 ? -20.243 -14.654 14.826 1.00 77.94 95 LEU A O 1
ATOM 763 N N . GLU A 1 96 ? -18.451 -15.189 13.584 1.00 78.88 96 GLU A N 1
ATOM 764 C CA . GLU A 1 96 ? -17.563 -15.537 14.696 1.00 78.88 96 GLU A CA 1
ATOM 765 C C . GLU A 1 96 ? -16.799 -14.333 15.273 1.00 78.88 96 GLU A C 1
ATOM 767 O O . GLU A 1 96 ? -16.123 -14.471 16.290 1.00 78.88 96 GLU A O 1
ATOM 772 N N . GLY A 1 97 ? -16.878 -13.160 14.632 1.00 75.75 97 GLY A N 1
ATOM 773 C CA . GLY A 1 97 ? -16.203 -11.942 15.090 1.00 75.75 97 GLY A CA 1
ATOM 774 C C . GLY A 1 97 ? -14.671 -12.016 15.067 1.00 75.75 97 GLY A C 1
ATOM 775 O O . GLY A 1 97 ? -14.013 -11.361 15.873 1.00 75.75 97 GLY A O 1
ATOM 776 N N . ARG A 1 98 ? -14.075 -12.827 14.181 1.00 77.31 98 ARG A N 1
ATOM 777 C CA . ARG A 1 98 ? -12.608 -12.947 14.070 1.00 77.31 98 ARG A CA 1
ATOM 778 C C . ARG A 1 98 ? -11.979 -11.696 13.442 1.00 77.31 98 ARG A C 1
ATOM 780 O O . ARG A 1 98 ? -12.552 -11.094 12.548 1.00 77.31 98 ARG A O 1
ATOM 787 N N . ILE A 1 99 ? -10.766 -11.323 13.842 1.00 68.31 99 ILE A N 1
ATOM 788 C CA . ILE A 1 99 ? -10.065 -10.163 13.263 1.00 68.31 99 ILE A CA 1
ATOM 789 C C . ILE A 1 99 ? -9.251 -10.625 12.045 1.00 68.31 99 ILE A C 1
ATOM 791 O O . ILE A 1 99 ? -8.082 -10.984 12.164 1.00 68.31 99 ILE A O 1
ATOM 795 N N . ASN A 1 100 ? -9.885 -10.689 10.873 1.00 76.06 100 ASN A N 1
ATOM 796 C CA . ASN A 1 100 ? -9.260 -11.131 9.617 1.00 76.06 100 ASN A CA 1
ATOM 797 C C . ASN A 1 100 ? -9.774 -10.359 8.388 1.00 76.06 100 ASN A C 1
ATOM 799 O O . ASN A 1 100 ? -9.916 -10.921 7.301 1.00 76.06 100 ASN A O 1
ATOM 803 N N . GLU A 1 101 ? -10.069 -9.072 8.561 1.00 80.94 101 GLU A N 1
ATOM 804 C CA . GLU A 1 101 ? -10.508 -8.199 7.474 1.00 80.94 101 GLU A CA 1
ATOM 805 C C . GLU A 1 101 ? -9.378 -7.945 6.463 1.00 80.94 101 GLU A C 1
ATOM 807 O O . GLU A 1 101 ? -8.274 -7.531 6.819 1.00 80.94 101 GLU A O 1
ATOM 812 N N . ILE A 1 102 ? -9.671 -8.158 5.178 1.00 85.56 102 ILE A N 1
ATOM 813 C CA . ILE A 1 102 ? -8.793 -7.775 4.070 1.00 85.56 102 ILE A CA 1
ATOM 814 C C . ILE A 1 102 ? -9.338 -6.482 3.471 1.00 85.56 102 ILE A C 1
ATOM 816 O O . ILE A 1 102 ? -10.441 -6.456 2.933 1.00 85.56 102 ILE A O 1
ATOM 820 N N . VAL A 1 103 ? -8.545 -5.412 3.545 1.00 82.88 103 VAL A N 1
ATOM 821 C CA . VAL A 1 103 ? -8.970 -4.057 3.155 1.00 82.88 103 VAL A CA 1
ATOM 822 C C . VAL A 1 103 ? -9.309 -3.954 1.664 1.00 82.88 103 VAL A C 1
ATOM 824 O O . VAL A 1 103 ? -10.279 -3.296 1.288 1.00 82.88 103 VAL A O 1
ATOM 827 N N . SER A 1 104 ? -8.486 -4.561 0.807 1.00 88.00 104 SER A N 1
ATOM 828 C CA . SER A 1 104 ? -8.635 -4.477 -0.647 1.00 88.00 104 SER A CA 1
ATOM 829 C C . SER A 1 104 ? -7.827 -5.550 -1.372 1.00 88.00 104 SER A C 1
ATOM 831 O O . SER A 1 104 ? -6.739 -5.906 -0.917 1.00 88.00 104 SER A O 1
ATOM 833 N N . ALA A 1 105 ? -8.303 -5.976 -2.540 1.00 90.19 105 ALA A N 1
ATOM 834 C CA . ALA A 1 105 ? -7.551 -6.776 -3.502 1.00 90.19 105 ALA A CA 1
ATOM 835 C C . ALA A 1 105 ? -7.346 -6.000 -4.812 1.00 90.19 105 ALA A C 1
ATOM 837 O O . ALA A 1 105 ? -8.182 -5.180 -5.204 1.00 90.19 105 ALA A O 1
ATOM 838 N N . PHE A 1 106 ? -6.226 -6.261 -5.485 1.00 89.25 106 PHE A N 1
ATOM 839 C CA . PHE A 1 106 ? -5.807 -5.545 -6.688 1.00 89.25 106 PHE A CA 1
ATOM 840 C C . PHE A 1 106 ? -5.593 -6.523 -7.836 1.00 89.25 106 PHE A C 1
ATOM 842 O O . PHE A 1 106 ? -4.856 -7.495 -7.690 1.00 89.25 106 PHE A O 1
ATOM 849 N N . ASP A 1 107 ? -6.209 -6.235 -8.977 1.00 90.12 107 ASP A N 1
ATOM 850 C CA . ASP A 1 107 ? -6.055 -7.005 -10.204 1.00 90.12 107 ASP A CA 1
ATOM 851 C C . ASP A 1 107 ? -5.439 -6.132 -11.308 1.00 90.12 107 ASP A C 1
ATOM 853 O O . ASP A 1 107 ? -5.976 -5.081 -11.673 1.00 90.12 107 ASP A O 1
ATOM 857 N N . PHE A 1 108 ? -4.294 -6.593 -11.816 1.00 88.00 108 PHE A N 1
ATOM 858 C CA . PHE A 1 108 ? -3.485 -5.952 -12.855 1.00 88.00 108 PHE A CA 1
ATOM 859 C C . PHE A 1 108 ? -3.551 -6.690 -14.200 1.00 88.00 108 PHE A C 1
ATOM 861 O O . PHE A 1 108 ? -2.862 -6.290 -15.134 1.00 88.00 108 PHE A O 1
ATOM 868 N N . LEU A 1 109 ? -4.348 -7.758 -14.338 1.00 86.88 109 LEU A N 1
ATOM 869 C CA . LEU A 1 109 ? -4.368 -8.606 -15.541 1.00 86.88 109 LEU A CA 1
ATOM 870 C C . LEU A 1 109 ? -4.745 -7.842 -16.816 1.00 86.88 109 LEU A C 1
ATOM 872 O O . LEU A 1 109 ? -4.310 -8.208 -17.905 1.00 86.88 109 LEU A O 1
ATOM 876 N N . ASN A 1 110 ? -5.526 -6.769 -16.685 1.00 86.94 110 ASN A N 1
ATOM 877 C CA . ASN A 1 110 ? -5.936 -5.926 -17.807 1.00 86.94 110 ASN A CA 1
ATOM 878 C C . ASN A 1 110 ? -4.956 -4.770 -18.107 1.00 86.94 110 ASN A C 1
ATOM 880 O O . ASN A 1 110 ? -5.237 -3.930 -18.964 1.00 86.94 110 ASN A O 1
ATOM 884 N N . SER A 1 111 ? -3.832 -4.678 -17.388 1.00 87.31 111 SER A N 1
ATOM 885 C CA . SER A 1 111 ? -2.771 -3.705 -17.670 1.00 87.31 111 SER A CA 1
ATOM 886 C C . SER A 1 111 ? -1.877 -4.181 -18.814 1.00 87.31 111 SER A C 1
ATOM 888 O O . SER A 1 111 ? -1.468 -5.340 -18.868 1.00 87.31 111 SER A O 1
ATOM 890 N N . ASN A 1 112 ? -1.530 -3.272 -19.724 1.00 85.56 112 ASN A N 1
ATOM 891 C CA . ASN A 1 112 ? -0.619 -3.534 -20.834 1.00 85.56 112 ASN A CA 1
ATOM 892 C C . ASN A 1 112 ? 0.338 -2.344 -21.058 1.00 85.56 112 ASN A C 1
ATOM 894 O O . ASN A 1 112 ? 0.433 -1.435 -20.238 1.00 85.56 112 ASN A O 1
ATOM 898 N N . ARG A 1 113 ? 1.099 -2.363 -22.162 1.00 79.19 113 ARG A N 1
ATOM 899 C CA . ARG A 1 113 ? 2.077 -1.302 -22.470 1.00 79.19 113 ARG A CA 1
ATOM 900 C C . ARG A 1 113 ? 1.440 0.040 -22.836 1.00 79.19 113 ARG A C 1
ATOM 902 O O . ARG A 1 113 ? 2.096 1.062 -22.653 1.00 79.19 113 ARG A O 1
ATOM 909 N N . ASP A 1 114 ? 0.219 0.013 -23.356 1.00 84.75 114 ASP A N 1
ATOM 910 C CA . ASP A 1 114 ? -0.475 1.171 -23.921 1.00 84.75 114 ASP A CA 1
ATOM 911 C C . ASP A 1 114 ? -1.447 1.802 -22.909 1.00 84.75 114 ASP A C 1
ATOM 913 O O . ASP A 1 114 ? -1.802 2.972 -23.031 1.00 84.75 114 ASP A O 1
ATOM 917 N N . GLY A 1 115 ? -1.846 1.051 -21.879 1.00 82.88 115 GLY A N 1
ATOM 918 C CA . GLY A 1 115 ? -2.742 1.495 -20.822 1.00 82.88 115 GLY A CA 1
ATOM 919 C C . GLY A 1 115 ? -2.537 0.719 -19.522 1.00 82.88 115 GLY A C 1
ATOM 920 O O . GLY A 1 115 ? -2.451 -0.510 -19.507 1.00 82.88 115 GLY A O 1
ATOM 921 N N . PHE A 1 116 ? -2.483 1.455 -18.413 1.00 85.38 116 PHE A N 1
ATOM 922 C CA . PHE A 1 116 ? -2.369 0.896 -17.071 1.00 85.38 116 PHE A CA 1
ATOM 923 C C . PHE A 1 116 ? -3.755 0.837 -16.415 1.00 85.38 116 PHE A C 1
ATOM 925 O O . PHE A 1 116 ? -4.296 1.860 -15.995 1.00 85.38 116 PHE A O 1
ATOM 932 N N . ASN A 1 117 ? -4.323 -0.369 -16.350 1.00 90.12 117 ASN A N 1
ATOM 933 C CA . ASN A 1 117 ? -5.659 -0.639 -15.822 1.00 90.12 117 ASN A CA 1
ATOM 934 C C . ASN A 1 117 ? -5.566 -1.476 -14.548 1.00 90.12 117 ASN A C 1
ATOM 936 O O . ASN A 1 117 ? -5.109 -2.622 -14.578 1.00 90.12 117 ASN A O 1
ATOM 940 N N . VAL A 1 118 ? -6.062 -0.922 -13.445 1.00 89.25 118 VAL A N 1
ATOM 941 C CA . VAL A 1 118 ? -6.086 -1.595 -12.145 1.00 89.25 118 VAL A CA 1
ATOM 942 C C . VAL A 1 118 ? -7.521 -1.718 -11.681 1.00 89.25 118 VAL A C 1
ATOM 944 O O . VAL A 1 118 ? -8.214 -0.712 -11.526 1.00 89.25 118 VAL A O 1
ATOM 947 N N . THR A 1 119 ? -7.952 -2.948 -11.427 1.00 91.06 119 THR A N 1
ATOM 948 C CA . THR A 1 119 ? -9.255 -3.207 -10.816 1.00 91.06 119 THR A CA 1
ATOM 949 C C . THR A 1 119 ? -9.064 -3.363 -9.316 1.00 91.06 119 THR A C 1
ATOM 951 O O . THR A 1 119 ? -8.293 -4.209 -8.862 1.00 91.06 119 THR A O 1
ATOM 954 N N . VAL A 1 120 ? -9.760 -2.533 -8.541 1.00 90.75 120 VAL A N 1
ATOM 955 C CA . VAL A 1 120 ? -9.693 -2.548 -7.077 1.00 90.75 120 VAL A CA 1
ATOM 956 C C . VAL A 1 120 ? -10.972 -3.158 -6.530 1.00 90.75 120 VAL A C 1
ATOM 958 O O . VAL A 1 120 ? -12.064 -2.635 -6.746 1.00 90.75 120 VAL A O 1
ATOM 961 N N . TRP A 1 121 ? -10.819 -4.253 -5.798 1.00 90.69 121 TRP A N 1
ATOM 962 C CA . TRP A 1 121 ? -11.903 -4.955 -5.131 1.00 90.69 121 TRP A CA 1
ATOM 963 C C . TRP A 1 121 ? -11.854 -4.624 -3.649 1.00 90.69 121 TRP A C 1
ATOM 965 O O . TRP A 1 121 ? -10.796 -4.694 -3.025 1.00 90.69 121 TRP A O 1
ATOM 975 N N . TYR A 1 122 ? -12.991 -4.255 -3.080 1.00 87.94 122 TYR A N 1
ATOM 976 C CA . TYR A 1 122 ? -13.107 -3.958 -1.661 1.00 87.94 122 TYR A CA 1
ATOM 977 C C . TYR A 1 122 ? -14.509 -4.286 -1.180 1.00 87.94 122 TYR A C 1
ATOM 979 O O . TYR A 1 122 ? -15.465 -4.305 -1.959 1.00 87.94 122 TYR A O 1
ATOM 987 N N . ASN A 1 123 ? -14.634 -4.518 0.120 1.00 86.38 123 ASN A N 1
ATOM 988 C CA . ASN A 1 123 ? -15.926 -4.780 0.713 1.00 86.38 123 ASN A CA 1
ATOM 989 C C . ASN A 1 123 ? -16.588 -3.474 1.170 1.00 86.38 123 ASN A C 1
ATOM 991 O O . ASN A 1 123 ? -16.030 -2.710 1.957 1.00 86.38 123 ASN A O 1
ATOM 995 N N . SER A 1 124 ? -17.806 -3.221 0.697 1.00 80.12 124 SER A N 1
ATOM 996 C CA . SER A 1 124 ? -18.565 -2.015 1.020 1.00 80.12 124 SER A CA 1
ATOM 997 C C . SER A 1 124 ? -19.448 -2.167 2.263 1.00 80.12 124 SER A C 1
ATOM 999 O O . SER A 1 124 ? -20.430 -1.440 2.388 1.00 80.12 124 SER A O 1
ATOM 1001 N N . THR A 1 125 ? -19.164 -3.102 3.176 1.00 77.00 125 THR A N 1
ATOM 1002 C CA . THR A 1 125 ? -20.012 -3.341 4.359 1.00 77.00 125 THR A CA 1
ATOM 1003 C C . THR A 1 125 ? -20.239 -2.093 5.214 1.00 77.00 125 THR A C 1
ATOM 1005 O O . THR A 1 125 ? -21.320 -1.916 5.770 1.00 77.00 125 THR A O 1
ATOM 1008 N N . TYR A 1 126 ? -19.234 -1.217 5.288 1.00 71.88 126 TYR A N 1
ATOM 1009 C CA . TYR A 1 126 ? -19.278 0.040 6.040 1.00 71.88 126 TYR A CA 1
ATOM 1010 C C . TYR A 1 126 ? -19.987 1.185 5.295 1.00 71.88 126 TYR A C 1
ATOM 1012 O O . TYR A 1 126 ? -20.148 2.279 5.839 1.00 71.88 126 TYR A O 1
ATOM 1020 N N . LYS A 1 127 ? -20.447 0.950 4.059 1.00 71.62 127 LYS A N 1
ATOM 1021 C CA . LYS A 1 127 ? -21.306 1.888 3.339 1.00 71.62 127 LYS A CA 1
ATOM 1022 C C . LYS A 1 127 ? -22.675 1.920 4.013 1.00 71.62 127 LYS A C 1
ATOM 1024 O O . LYS A 1 127 ? -23.427 0.947 3.956 1.00 71.62 127 LYS A O 1
ATOM 1029 N N . GLY A 1 128 ? -22.990 3.045 4.652 1.00 63.75 128 GLY A N 1
ATOM 1030 C CA . GLY A 1 128 ? -24.308 3.281 5.231 1.00 63.75 128 GLY A CA 1
ATOM 1031 C C . GLY A 1 128 ? -25.386 3.249 4.145 1.00 63.75 128 GLY A C 1
ATOM 1032 O O . GLY A 1 128 ? -25.216 3.828 3.073 1.00 63.75 128 GLY A O 1
ATOM 1033 N N . ASN A 1 129 ? -26.508 2.580 4.415 1.00 57.59 129 ASN A N 1
ATOM 1034 C CA . ASN A 1 129 ? -27.646 2.530 3.487 1.00 57.59 129 ASN A CA 1
ATOM 1035 C C . ASN A 1 129 ? -28.480 3.827 3.495 1.00 57.59 129 ASN A C 1
ATOM 1037 O O . ASN A 1 129 ? -29.363 3.998 2.659 1.00 57.59 129 ASN A O 1
ATOM 1041 N N . THR A 1 130 ? -28.219 4.734 4.437 1.00 59.91 130 THR A N 1
ATOM 1042 C CA . THR A 1 130 ? -28.980 5.968 4.655 1.00 59.91 130 THR A CA 1
ATOM 1043 C C . THR A 1 130 ? -28.109 7.189 4.407 1.00 59.91 130 THR A C 1
ATOM 1045 O O . THR A 1 130 ? -27.075 7.349 5.049 1.00 59.91 130 THR A O 1
ATOM 1048 N N . SER A 1 131 ? -28.575 8.103 3.559 1.00 60.72 131 SER A N 1
ATOM 1049 C CA . SER A 1 131 ? -27.950 9.400 3.257 1.00 60.72 131 SER A CA 1
ATOM 1050 C C . SER A 1 131 ? -27.801 10.346 4.463 1.00 60.72 131 SER A C 1
ATOM 1052 O O . SER A 1 131 ? -27.188 11.399 4.322 1.00 60.72 131 SER A O 1
ATOM 1054 N N . LEU A 1 132 ? -28.331 9.985 5.639 1.00 61.47 132 LEU A N 1
ATOM 1055 C CA . LEU A 1 132 ? -28.187 10.744 6.888 1.00 61.47 132 LEU A CA 1
ATOM 1056 C C . LEU A 1 132 ? -26.950 10.369 7.717 1.00 61.47 132 LEU A C 1
ATOM 1058 O O . LEU A 1 132 ? -26.528 11.173 8.544 1.00 61.47 132 LEU A O 1
ATOM 1062 N N . VAL A 1 133 ? -26.376 9.174 7.527 1.00 59.59 133 VAL A N 1
ATOM 1063 C CA . VAL A 1 133 ? -25.166 8.755 8.252 1.00 59.59 133 VAL A CA 1
ATOM 1064 C C . VAL A 1 133 ? -23.988 8.851 7.289 1.00 59.59 133 VAL A C 1
ATOM 1066 O O . VAL A 1 133 ? -23.998 8.176 6.254 1.00 59.59 133 VAL A O 1
ATOM 1069 N N . PRO A 1 134 ? -22.984 9.691 7.576 1.00 61.56 134 PRO A N 1
ATOM 1070 C CA . PRO A 1 134 ? -21.829 9.819 6.703 1.00 61.56 134 PRO A CA 1
ATOM 1071 C C . PRO A 1 134 ? -21.111 8.467 6.568 1.00 61.56 134 PRO A C 1
ATOM 1073 O O . PRO A 1 134 ? -20.886 7.752 7.543 1.00 61.56 134 PRO A O 1
ATOM 1076 N N . THR A 1 135 ? -20.809 8.089 5.324 1.00 68.50 135 THR A N 1
ATOM 1077 C CA . THR A 1 135 ? -20.171 6.807 5.003 1.00 68.50 135 THR A CA 1
ATOM 1078 C C . THR A 1 135 ? -18.714 6.828 5.448 1.00 68.50 135 THR A C 1
ATOM 1080 O O . THR A 1 135 ? -17.979 7.744 5.085 1.00 68.50 135 THR A O 1
ATOM 1083 N N . ALA A 1 136 ? -18.296 5.810 6.202 1.00 72.06 136 ALA A N 1
ATOM 1084 C CA . ALA A 1 136 ? -16.901 5.659 6.585 1.00 72.06 136 ALA A CA 1
ATOM 1085 C C . ALA A 1 136 ? -16.026 5.445 5.339 1.00 72.06 136 ALA A C 1
ATOM 1087 O O . ALA A 1 136 ? -16.348 4.636 4.461 1.00 72.06 136 ALA A O 1
ATOM 1088 N N . LEU A 1 137 ? -14.929 6.191 5.250 1.00 74.88 137 LEU A N 1
ATOM 1089 C CA . LEU A 1 137 ? -13.994 6.125 4.138 1.00 74.88 137 LEU A CA 1
ATOM 1090 C C . LEU A 1 137 ? -12.932 5.062 4.422 1.00 74.88 137 LEU A C 1
ATOM 1092 O O . LEU A 1 137 ? -12.197 5.126 5.403 1.00 74.88 137 LEU A O 1
ATOM 1096 N N . LEU A 1 138 ? -12.832 4.075 3.531 1.00 79.50 138 LEU A N 1
ATOM 1097 C CA . LEU A 1 138 ? -11.797 3.047 3.617 1.00 79.50 138 LEU A CA 1
ATOM 1098 C C . LEU A 1 138 ? -10.420 3.625 3.255 1.00 79.50 138 LEU A C 1
ATOM 1100 O O . LEU A 1 138 ? -10.283 4.412 2.314 1.00 79.50 138 LEU A O 1
ATOM 1104 N N . ARG A 1 139 ? -9.369 3.146 3.933 1.00 80.12 139 ARG A N 1
ATOM 1105 C CA . ARG A 1 139 ? -7.959 3.552 3.737 1.00 80.12 139 ARG A CA 1
ATOM 1106 C C . ARG A 1 139 ? -7.312 2.970 2.460 1.00 80.12 139 ARG A C 1
ATOM 1108 O O . ARG A 1 139 ? -6.114 2.705 2.423 1.00 80.12 139 ARG A O 1
ATOM 1115 N N . ILE A 1 140 ? -8.095 2.783 1.399 1.00 81.81 140 ILE A N 1
ATOM 1116 C CA . ILE A 1 140 ? -7.678 2.186 0.117 1.00 81.81 140 ILE A CA 1
ATOM 1117 C C . ILE A 1 140 ? -6.782 3.114 -0.727 1.00 81.81 140 ILE A C 1
ATOM 1119 O O . ILE A 1 140 ? -5.823 2.623 -1.314 1.00 81.81 140 ILE A O 1
ATOM 1123 N N . PRO A 1 141 ? -6.998 4.444 -0.808 1.00 81.38 141 PRO A N 1
ATOM 1124 C CA . PRO A 1 141 ? -6.196 5.290 -1.702 1.00 81.38 141 PRO A CA 1
ATOM 1125 C C . PRO A 1 141 ? -4.683 5.226 -1.440 1.00 81.38 141 PRO A C 1
ATOM 1127 O O . PRO A 1 141 ? -3.884 5.262 -2.375 1.00 81.38 141 PRO A O 1
ATOM 1130 N N . ARG A 1 142 ? -4.283 5.080 -0.168 1.00 79.56 142 ARG A N 1
ATOM 1131 C CA . ARG A 1 142 ? -2.871 4.958 0.227 1.00 79.56 142 ARG A CA 1
ATOM 1132 C C . ARG A 1 142 ? -2.265 3.635 -0.246 1.00 79.56 142 ARG A C 1
ATOM 1134 O O . ARG A 1 142 ? -1.163 3.641 -0.789 1.00 79.56 142 ARG A O 1
ATOM 1141 N N . SER A 1 143 ? -2.988 2.522 -0.092 1.00 81.69 143 SER A N 1
ATOM 1142 C CA . SER A 1 143 ? -2.533 1.217 -0.585 1.00 81.69 143 SER A CA 1
ATOM 1143 C C . SER A 1 143 ? -2.515 1.161 -2.111 1.00 81.69 143 SER A C 1
ATOM 1145 O O . SER A 1 143 ? -1.538 0.675 -2.671 1.00 81.69 143 SER A O 1
ATOM 1147 N N . VAL A 1 144 ? -3.506 1.748 -2.795 1.00 85.81 144 VAL A N 1
ATOM 1148 C CA . VAL A 1 144 ? -3.517 1.875 -4.266 1.00 85.81 144 VAL A CA 1
ATOM 1149 C C . VAL A 1 144 ? -2.237 2.543 -4.755 1.00 85.81 144 VAL A C 1
ATOM 1151 O O . VAL A 1 144 ? -1.568 1.998 -5.627 1.00 85.81 144 VAL A O 1
ATOM 1154 N N . ASN A 1 145 ? -1.863 3.689 -4.178 1.00 84.75 145 ASN A N 1
ATOM 1155 C CA . ASN A 1 145 ? -0.661 4.411 -4.590 1.00 84.75 145 ASN A CA 1
ATOM 1156 C C . ASN A 1 145 ? 0.597 3.533 -4.481 1.00 84.75 145 ASN A C 1
ATOM 1158 O O . ASN A 1 145 ? 1.381 3.459 -5.425 1.00 84.75 145 ASN A O 1
ATOM 1162 N N . LEU A 1 146 ? 0.757 2.805 -3.370 1.00 82.00 146 LEU A N 1
ATOM 1163 C CA . LEU A 1 146 ? 1.890 1.897 -3.184 1.00 82.00 146 LEU A CA 1
ATOM 1164 C C . LEU A 1 146 ? 1.909 0.774 -4.229 1.00 82.00 146 LEU A C 1
ATOM 1166 O O . LEU A 1 146 ? 2.936 0.536 -4.868 1.00 82.00 146 LEU A O 1
ATOM 1170 N N . VAL A 1 147 ? 0.792 0.064 -4.404 1.00 82.62 147 VAL A N 1
ATOM 1171 C CA . VAL A 1 147 ? 0.752 -1.105 -5.296 1.00 82.62 147 VAL A CA 1
ATOM 1172 C C . VAL A 1 147 ? 0.927 -0.673 -6.759 1.00 82.62 147 VAL A C 1
ATOM 1174 O O . VAL A 1 147 ? 1.665 -1.301 -7.517 1.00 82.62 147 VAL A O 1
ATOM 1177 N N . VAL A 1 148 ? 0.347 0.463 -7.149 1.00 85.00 148 VAL A N 1
ATOM 1178 C CA . VAL A 1 148 ? 0.534 1.036 -8.487 1.00 85.00 148 VAL A CA 1
ATOM 1179 C C . VAL A 1 148 ? 1.995 1.407 -8.731 1.00 85.00 148 VAL A C 1
ATOM 1181 O O . VAL A 1 148 ? 2.584 0.945 -9.708 1.00 85.00 148 VAL A O 1
ATOM 1184 N N . LEU A 1 149 ? 2.616 2.174 -7.833 1.00 84.25 149 LEU A N 1
ATOM 1185 C CA . LEU A 1 149 ? 4.012 2.589 -7.988 1.00 84.25 149 LEU A CA 1
ATOM 1186 C C . LEU A 1 149 ? 4.965 1.390 -8.039 1.00 84.25 149 LEU A C 1
ATOM 1188 O O . LEU A 1 149 ? 5.845 1.343 -8.897 1.00 84.25 149 LEU A O 1
ATOM 1192 N N . THR A 1 150 ? 4.774 0.400 -7.167 1.00 80.56 150 THR A N 1
ATOM 1193 C CA . THR A 1 150 ? 5.616 -0.806 -7.145 1.00 80.56 150 THR A CA 1
ATOM 1194 C C . THR A 1 150 ? 5.482 -1.625 -8.428 1.00 80.56 150 THR A C 1
ATOM 1196 O O . THR A 1 150 ? 6.504 -2.041 -8.974 1.00 80.56 150 THR A O 1
ATOM 1199 N N . SER A 1 151 ? 4.268 -1.789 -8.965 1.00 82.56 151 SER A N 1
ATOM 1200 C CA . SER A 1 151 ? 4.050 -2.486 -10.241 1.00 82.56 151 SER A CA 1
ATOM 1201 C C . SER A 1 151 ? 4.738 -1.780 -11.420 1.00 82.56 151 SER A C 1
ATOM 1203 O O . SER A 1 151 ? 5.447 -2.421 -12.200 1.00 82.56 151 SER A O 1
ATOM 1205 N N . LEU A 1 152 ? 4.628 -0.449 -11.500 1.00 84.25 152 LEU A N 1
ATOM 1206 C CA . LEU A 1 152 ? 5.248 0.357 -12.554 1.00 84.25 152 LEU A CA 1
ATOM 1207 C C . LEU A 1 152 ? 6.777 0.326 -12.469 1.00 84.25 152 LEU A C 1
ATOM 1209 O O . LEU A 1 152 ? 7.460 0.144 -13.481 1.00 84.25 152 LEU A O 1
ATOM 1213 N N . VAL A 1 153 ? 7.332 0.483 -11.265 1.00 85.00 153 VAL A N 1
ATOM 1214 C CA . VAL A 1 153 ? 8.782 0.413 -11.037 1.00 85.00 153 VAL A CA 1
ATOM 1215 C C . VAL A 1 153 ? 9.312 -0.973 -11.394 1.00 85.00 153 VAL A C 1
ATOM 1217 O O . VAL A 1 153 ? 10.324 -1.077 -12.094 1.00 85.00 153 VAL A O 1
ATOM 1220 N N . TYR A 1 154 ? 8.616 -2.030 -10.969 1.00 81.12 154 TYR A N 1
ATOM 1221 C CA . TYR A 1 154 ? 8.976 -3.407 -11.284 1.00 81.12 154 TYR A CA 1
ATOM 1222 C C . TYR A 1 154 ? 9.034 -3.642 -12.797 1.00 81.12 154 TYR A C 1
ATOM 1224 O O . TYR A 1 154 ? 10.041 -4.141 -13.306 1.00 81.12 154 TYR A O 1
ATOM 1232 N N . GLU A 1 155 ? 8.009 -3.220 -13.541 1.00 80.75 155 GLU A N 1
ATOM 1233 C CA . GLU A 1 155 ? 7.958 -3.408 -14.992 1.00 80.75 155 GLU A CA 1
ATOM 1234 C 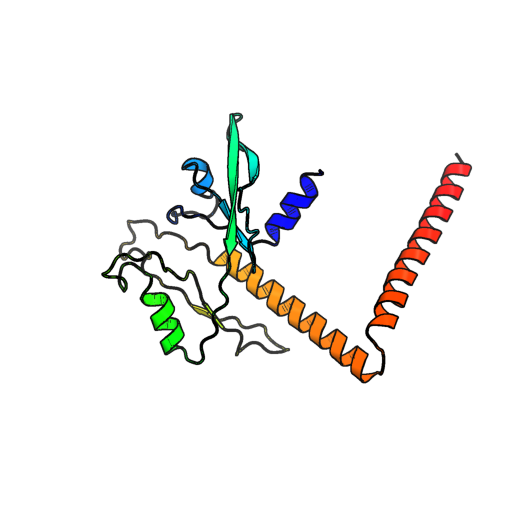C . GLU A 1 155 ? 9.103 -2.672 -15.712 1.00 80.75 155 GLU A C 1
ATOM 1236 O O . GLU A 1 155 ? 9.745 -3.227 -16.612 1.00 80.75 155 GLU A O 1
ATOM 1241 N N . LYS A 1 156 ? 9.406 -1.433 -15.296 1.00 80.56 156 LYS A N 1
ATOM 1242 C CA . LYS A 1 156 ? 10.509 -0.637 -15.860 1.00 80.56 156 LYS A CA 1
ATOM 1243 C C . LYS A 1 156 ? 11.863 -1.291 -15.605 1.00 80.56 156 LYS A C 1
ATOM 1245 O O . LYS A 1 156 ? 12.647 -1.445 -16.545 1.00 80.56 156 LYS A O 1
ATOM 1250 N N . GLN A 1 157 ? 12.133 -1.707 -14.367 1.00 78.06 157 GLN A N 1
ATOM 1251 C CA . GLN A 1 157 ? 13.397 -2.362 -14.026 1.00 78.06 157 GLN A CA 1
ATOM 1252 C C . GLN A 1 157 ? 13.557 -3.705 -14.741 1.00 78.06 157 GLN A C 1
ATOM 1254 O O . GLN A 1 157 ? 14.629 -3.999 -15.270 1.00 78.06 157 GLN A O 1
ATOM 1259 N N . HIS A 1 158 ? 12.492 -4.503 -14.812 1.00 80.31 158 HIS A N 1
ATOM 1260 C CA . HIS A 1 158 ? 12.517 -5.802 -15.473 1.00 80.31 158 HIS A CA 1
ATOM 1261 C C . HIS A 1 158 ? 12.826 -5.674 -16.973 1.00 80.31 158 HIS A C 1
ATOM 1263 O O . HIS A 1 158 ? 13.709 -6.365 -17.486 1.00 80.31 158 HIS A O 1
ATOM 1269 N N . LYS A 1 159 ? 12.174 -4.731 -17.671 1.00 81.06 159 LYS A N 1
ATOM 1270 C CA . LYS A 1 159 ? 12.438 -4.456 -19.094 1.00 81.06 159 LYS A CA 1
ATOM 1271 C C . LYS A 1 159 ? 13.879 -4.012 -19.344 1.00 81.06 159 LYS A C 1
ATOM 1273 O O . LYS A 1 159 ? 14.519 -4.537 -20.252 1.00 81.06 159 LYS A O 1
ATOM 1278 N N . LEU A 1 160 ? 14.399 -3.084 -18.537 1.00 79.31 160 LEU A N 1
ATOM 1279 C CA . LEU A 1 160 ? 15.786 -2.619 -18.653 1.00 79.31 160 LEU A CA 1
ATOM 1280 C C . LEU A 1 160 ? 16.783 -3.764 -18.439 1.00 79.31 160 LEU A C 1
ATOM 1282 O O . LEU A 1 160 ? 17.696 -3.941 -19.244 1.00 79.31 160 LEU A O 1
ATOM 1286 N N . ARG A 1 161 ? 16.566 -4.589 -17.408 1.00 80.31 161 ARG A N 1
ATOM 1287 C CA . ARG A 1 161 ? 17.427 -5.738 -17.104 1.00 80.31 161 ARG A CA 1
ATOM 1288 C C . ARG A 1 161 ? 17.420 -6.782 -18.225 1.00 80.31 161 ARG A C 1
ATOM 1290 O O . ARG A 1 161 ? 18.474 -7.319 -18.549 1.00 80.31 161 ARG A O 1
ATOM 1297 N N . ILE A 1 162 ? 16.270 -7.064 -18.843 1.00 79.12 162 ILE A N 1
ATOM 1298 C CA . ILE A 1 162 ? 16.190 -8.011 -19.970 1.00 79.12 162 ILE A CA 1
ATOM 1299 C C . ILE A 1 162 ? 16.903 -7.466 -21.208 1.00 79.12 162 ILE A C 1
ATOM 1301 O O . ILE A 1 162 ? 17.695 -8.191 -21.806 1.00 79.12 162 ILE A O 1
ATOM 1305 N N . MET A 1 163 ? 16.668 -6.203 -21.579 1.00 77.88 163 MET A N 1
ATOM 1306 C CA . MET A 1 163 ? 17.352 -5.589 -22.727 1.00 77.88 163 MET A CA 1
ATOM 1307 C C . MET A 1 163 ? 18.874 -5.589 -22.542 1.00 77.88 163 MET A C 1
ATOM 1309 O O . MET A 1 163 ? 19.613 -5.882 -23.476 1.00 77.88 163 MET A O 1
ATOM 1313 N N . MET A 1 164 ? 19.345 -5.340 -21.319 1.00 71.75 164 MET A N 1
ATOM 1314 C CA . MET A 1 164 ? 20.766 -5.380 -20.987 1.00 71.75 164 MET A CA 1
ATOM 1315 C C . MET A 1 164 ? 21.362 -6.794 -21.118 1.00 71.75 164 MET A C 1
ATOM 1317 O O . MET A 1 164 ? 22.409 -6.961 -21.745 1.00 71.75 164 MET A O 1
ATOM 1321 N N . LYS A 1 165 ? 20.663 -7.821 -20.613 1.00 78.31 165 LYS A N 1
ATOM 1322 C CA . LYS A 1 165 ? 21.087 -9.228 -20.732 1.00 78.31 165 LYS A CA 1
ATOM 1323 C C . LYS A 1 165 ? 21.064 -9.742 -22.177 1.00 78.31 165 LYS A C 1
ATOM 1325 O O . LYS A 1 165 ? 21.918 -10.544 -22.541 1.00 78.31 165 LYS A O 1
ATOM 1330 N N . MET A 1 166 ? 20.142 -9.256 -23.013 1.00 77.00 166 MET A N 1
ATOM 1331 C CA . MET A 1 166 ? 20.063 -9.591 -24.446 1.00 77.00 166 MET A CA 1
ATOM 1332 C C . MET A 1 166 ? 21.258 -9.059 -25.248 1.00 77.00 166 MET A C 1
ATOM 1334 O O . MET A 1 166 ? 21.674 -9.686 -26.216 1.00 77.00 166 MET A O 1
ATOM 1338 N N . HIS A 1 167 ? 21.852 -7.940 -24.829 1.00 78.69 167 HIS A N 1
ATOM 1339 C CA . HIS A 1 167 ? 23.091 -7.416 -25.413 1.00 78.69 167 HIS A CA 1
ATOM 1340 C C . HIS A 1 167 ? 24.362 -8.063 -24.829 1.00 78.69 167 HIS A C 1
ATOM 1342 O O . HIS A 1 167 ? 25.463 -7.570 -25.061 1.00 78.69 167 HIS A O 1
ATOM 1348 N N . GLY A 1 168 ? 24.235 -9.149 -24.053 1.00 78.56 168 GLY A N 1
ATOM 1349 C CA . GLY A 1 168 ? 25.369 -9.851 -23.437 1.00 78.56 168 GLY A CA 1
ATOM 1350 C C . GLY A 1 168 ? 26.046 -9.074 -22.303 1.00 78.56 168 GLY A C 1
ATOM 1351 O O . GLY A 1 168 ? 27.104 -9.472 -21.819 1.00 78.56 168 GLY A O 1
ATOM 1352 N N . LEU A 1 169 ? 25.446 -7.967 -21.861 1.00 76.12 169 LEU A N 1
ATOM 1353 C CA . LEU A 1 169 ? 25.966 -7.145 -20.781 1.00 76.12 169 LEU A CA 1
ATOM 1354 C C . LEU A 1 169 ? 25.508 -7.746 -19.442 1.00 76.12 169 LEU A C 1
ATOM 1356 O O . LEU A 1 169 ? 24.315 -7.807 -19.144 1.00 76.12 169 LEU A O 1
ATOM 1360 N N . GLY A 1 170 ? 26.462 -8.219 -18.637 1.00 72.44 170 GLY A N 1
ATOM 1361 C CA . GLY A 1 170 ? 26.195 -8.681 -17.270 1.00 72.44 170 GLY A CA 1
ATOM 1362 C C . GLY A 1 170 ? 25.763 -7.534 -16.347 1.00 72.44 170 GLY A C 1
ATOM 1363 O O . GLY A 1 170 ? 25.902 -6.367 -16.694 1.00 72.44 170 GLY A O 1
ATOM 1364 N N . ASP A 1 171 ? 25.285 -7.838 -15.139 1.00 72.31 171 ASP A N 1
ATOM 1365 C CA . ASP A 1 171 ? 24.812 -6.805 -14.197 1.00 72.31 171 ASP A CA 1
ATOM 1366 C C . ASP A 1 171 ? 25.946 -5.847 -13.717 1.00 72.31 171 ASP A C 1
ATOM 1368 O O . ASP A 1 171 ? 25.677 -4.735 -13.264 1.00 72.31 171 ASP A O 1
ATOM 1372 N N . GLY A 1 172 ? 27.222 -6.237 -13.866 1.00 79.12 172 GLY A N 1
ATOM 1373 C CA . GLY A 1 172 ? 28.407 -5.476 -13.428 1.00 79.12 172 GLY A CA 1
ATOM 1374 C C . GLY A 1 172 ? 28.686 -4.167 -14.193 1.00 79.12 172 GLY A C 1
ATOM 1375 O O . GLY A 1 172 ? 28.778 -3.118 -13.557 1.00 79.12 172 GLY A O 1
ATOM 1376 N N . PRO A 1 173 ? 28.786 -4.177 -15.537 1.00 76.81 173 PRO A N 1
ATOM 1377 C CA . PRO A 1 173 ? 29.004 -2.976 -16.349 1.00 76.81 173 PRO A CA 1
ATOM 1378 C C . PRO A 1 173 ? 28.045 -1.811 -16.072 1.00 76.81 173 PRO A C 1
ATOM 1380 O O . PRO A 1 173 ? 28.462 -0.658 -16.127 1.00 76.81 173 PRO A O 1
ATOM 1383 N N . TYR A 1 174 ? 26.778 -2.081 -15.738 1.00 69.12 174 TYR A N 1
ATOM 1384 C CA . TYR A 1 174 ? 25.812 -1.029 -15.392 1.00 69.12 174 TYR A CA 1
ATOM 1385 C C . TYR A 1 174 ? 26.217 -0.275 -14.128 1.00 69.12 174 TYR A C 1
ATOM 1387 O O . TYR A 1 174 ? 26.209 0.956 -14.116 1.00 69.12 174 TYR A O 1
ATOM 1395 N N . TRP A 1 175 ? 26.632 -1.006 -13.090 1.00 74.19 175 TRP A N 1
ATOM 1396 C CA . TRP A 1 175 ? 27.203 -0.401 -11.892 1.00 74.19 175 TRP A CA 1
ATOM 1397 C C . TRP A 1 175 ? 28.436 0.430 -12.260 1.00 74.19 175 TRP A C 1
ATOM 1399 O O . TRP A 1 175 ? 28.500 1.609 -11.923 1.00 74.19 175 TRP A O 1
ATOM 1409 N N . THR A 1 176 ? 29.380 -0.122 -13.023 1.00 82.38 176 THR A N 1
ATOM 1410 C CA . THR A 1 176 ? 30.622 0.585 -13.374 1.00 82.38 176 THR A CA 1
ATOM 1411 C C . THR A 1 176 ? 30.369 1.887 -14.140 1.00 82.38 176 THR A C 1
ATOM 1413 O O . THR A 1 176 ? 30.978 2.907 -13.826 1.00 82.38 176 THR A O 1
ATOM 1416 N N . ILE A 1 177 ? 29.439 1.881 -15.101 1.00 83.75 177 ILE A N 1
ATOM 1417 C CA . ILE A 1 177 ? 29.090 3.069 -15.893 1.00 83.75 177 ILE A CA 1
ATOM 1418 C C . ILE A 1 177 ? 28.350 4.094 -15.030 1.00 83.75 177 ILE A C 1
ATOM 1420 O O . ILE A 1 177 ? 28.695 5.275 -15.053 1.00 83.75 177 ILE A O 1
ATOM 1424 N N . SER A 1 178 ? 27.364 3.659 -14.241 1.00 84.56 178 SER A N 1
ATOM 1425 C CA . SER A 1 178 ? 26.568 4.568 -13.414 1.00 84.56 178 SER A CA 1
ATOM 1426 C C . SER A 1 178 ? 27.426 5.233 -12.333 1.00 84.56 178 SER A C 1
ATOM 1428 O O . SER A 1 178 ? 27.430 6.457 -12.219 1.00 84.56 178 SER A O 1
ATOM 1430 N N . TYR A 1 179 ? 28.202 4.458 -11.572 1.00 86.19 179 TYR A N 1
ATOM 1431 C CA . TYR A 1 179 ? 29.090 5.003 -10.540 1.00 86.19 179 TYR A CA 1
ATOM 1432 C C . TYR A 1 179 ? 30.257 5.797 -11.139 1.00 86.19 179 TYR A C 1
ATOM 1434 O O . TYR A 1 179 ? 30.625 6.832 -10.588 1.00 86.19 179 TYR A O 1
ATOM 1442 N N . GLY A 1 180 ? 30.795 5.375 -12.289 1.00 91.44 180 GLY A N 1
ATOM 1443 C CA . GLY A 1 180 ? 31.841 6.111 -13.001 1.00 91.44 180 GLY A CA 1
ATOM 1444 C C . GLY A 1 180 ? 31.381 7.496 -13.460 1.00 91.44 180 GLY A C 1
ATOM 1445 O O . GLY A 1 180 ? 32.100 8.477 -13.274 1.00 91.44 180 GLY A O 1
ATOM 1446 N N . TYR A 1 181 ? 30.159 7.602 -13.986 1.00 91.38 181 TYR A N 1
ATOM 1447 C CA . TYR A 1 181 ? 29.567 8.879 -14.389 1.00 91.38 181 TYR A CA 1
ATOM 1448 C C . TYR A 1 181 ? 29.382 9.837 -13.203 1.00 91.38 181 TYR A C 1
ATOM 1450 O O . TYR A 1 181 ? 29.795 10.995 -13.273 1.00 91.38 181 TYR A O 1
ATOM 1458 N N . PHE A 1 182 ? 28.824 9.353 -12.087 1.00 89.81 182 PHE A N 1
ATOM 1459 C CA . PHE A 1 182 ? 28.659 10.168 -10.879 1.00 89.81 182 PHE A CA 1
ATOM 1460 C C . PHE A 1 182 ? 29.998 10.611 -10.278 1.00 89.81 182 PHE A C 1
ATOM 1462 O O . PHE A 1 182 ? 30.121 11.753 -9.834 1.00 89.81 182 PHE A O 1
ATOM 1469 N N . LEU A 1 183 ? 31.012 9.744 -10.302 1.00 91.75 183 LEU A N 1
ATOM 1470 C CA . LEU A 1 183 ? 32.357 10.076 -9.838 1.00 91.75 183 LEU A CA 1
ATOM 1471 C C . LEU A 1 183 ? 33.011 11.150 -10.719 1.00 91.75 183 LEU A C 1
ATOM 1473 O O . LEU A 1 183 ? 33.587 12.102 -10.198 1.00 91.75 183 LEU A O 1
ATOM 1477 N N . ALA A 1 184 ? 32.869 11.054 -12.043 1.00 94.31 184 ALA A N 1
ATOM 1478 C CA . ALA A 1 184 ? 33.375 12.069 -12.964 1.00 94.31 184 ALA A CA 1
ATOM 1479 C C . ALA A 1 184 ? 32.688 13.431 -12.756 1.00 94.31 184 ALA A C 1
ATOM 1481 O O . ALA A 1 184 ? 33.368 14.452 -12.658 1.00 94.31 184 ALA A O 1
ATOM 1482 N N . LEU A 1 185 ? 31.358 13.451 -12.615 1.00 92.69 185 LEU A N 1
ATOM 1483 C CA . LEU A 1 185 ? 30.601 14.666 -12.288 1.00 92.69 185 LEU A CA 1
ATOM 1484 C C . LEU A 1 185 ? 31.048 15.292 -10.963 1.00 92.69 185 LEU A C 1
ATOM 1486 O O . LEU A 1 185 ? 31.224 16.505 -10.885 1.00 92.69 185 LEU A O 1
ATOM 1490 N N . SER A 1 186 ? 31.261 14.468 -9.936 1.00 92.06 186 SER A N 1
ATOM 1491 C CA . SER A 1 186 ? 31.771 14.906 -8.636 1.00 92.06 186 SER A CA 1
ATOM 1492 C C . SER A 1 186 ? 33.155 15.550 -8.751 1.00 92.06 186 SER A C 1
ATOM 1494 O O . SER A 1 186 ? 33.376 16.612 -8.172 1.00 92.06 186 SER A O 1
ATOM 1496 N N . MET A 1 187 ? 34.066 14.950 -9.519 1.00 94.81 187 MET A N 1
ATOM 1497 C CA . MET A 1 187 ? 35.413 15.486 -9.738 1.00 94.81 187 MET A CA 1
ATOM 1498 C C . MET A 1 187 ? 35.358 16.841 -10.445 1.00 94.81 187 MET A C 1
ATOM 1500 O O . MET A 1 187 ? 35.982 17.794 -9.984 1.00 94.81 187 MET A O 1
ATOM 1504 N N . ILE A 1 188 ? 34.551 16.953 -11.506 1.00 96.06 188 ILE A N 1
ATOM 1505 C CA . ILE A 1 188 ? 34.352 18.213 -12.235 1.00 96.06 188 ILE A CA 1
ATOM 1506 C C . ILE A 1 188 ? 33.778 19.288 -11.304 1.00 96.06 188 ILE A C 1
ATOM 150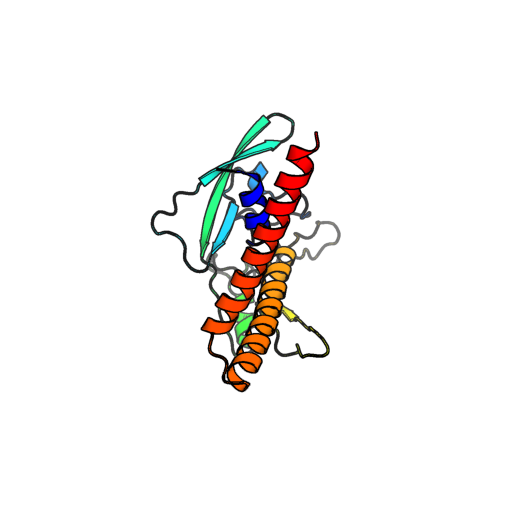8 O O . ILE A 1 188 ? 34.302 20.400 -11.253 1.00 96.06 188 ILE A O 1
ATOM 1512 N N . TYR A 1 189 ? 32.747 18.952 -10.525 1.00 94.38 189 TYR A N 1
ATOM 1513 C CA . TYR A 1 189 ? 32.125 19.878 -9.581 1.00 94.38 189 TYR A CA 1
ATOM 1514 C C . TYR A 1 189 ? 33.121 20.390 -8.529 1.00 94.38 189 TYR A C 1
ATOM 1516 O O . TYR A 1 189 ? 33.208 21.597 -8.301 1.00 94.38 189 TYR A O 1
ATOM 1524 N N . MET A 1 190 ? 33.918 19.497 -7.931 1.00 91.88 190 MET A N 1
ATOM 1525 C CA . MET A 1 190 ? 34.939 19.875 -6.949 1.00 91.88 190 MET A CA 1
ATOM 1526 C C . MET A 1 190 ? 36.048 20.733 -7.567 1.00 91.88 190 MET A C 1
ATOM 1528 O O . MET A 1 190 ? 36.480 21.704 -6.950 1.00 91.88 190 MET A O 1
ATOM 1532 N N . SER A 1 191 ? 36.482 20.431 -8.795 1.00 89.94 191 SER A N 1
ATOM 1533 C CA . SER A 1 191 ? 37.459 21.262 -9.508 1.00 89.94 191 SER A CA 1
ATOM 1534 C C . SER A 1 191 ? 36.927 22.670 -9.776 1.00 89.94 191 SER A C 1
ATOM 1536 O O . SER A 1 191 ? 37.628 23.643 -9.507 1.00 89.94 191 SER A O 1
ATOM 1538 N N . CYS A 1 192 ? 35.678 22.805 -10.235 1.00 91.81 192 CYS A N 1
ATOM 1539 C CA . CYS A 1 192 ? 35.046 24.113 -10.408 1.00 91.81 192 CYS A CA 1
ATOM 1540 C C . CYS A 1 192 ? 34.965 24.877 -9.080 1.00 91.81 192 CYS A C 1
ATOM 1542 O O . CYS A 1 192 ? 35.348 26.044 -9.027 1.00 91.81 192 CYS A O 1
ATOM 1544 N N . PHE A 1 193 ? 34.524 24.222 -8.004 1.00 90.06 193 PHE A N 1
ATOM 1545 C CA . PHE A 1 193 ? 34.418 24.838 -6.681 1.00 90.06 193 PHE A CA 1
ATOM 1546 C C . PHE A 1 193 ? 35.762 25.389 -6.180 1.00 90.06 193 PHE A C 1
ATOM 1548 O O . PHE A 1 193 ? 35.823 26.521 -5.705 1.00 90.06 193 PHE A O 1
ATOM 1555 N N . VAL A 1 194 ? 36.850 24.630 -6.345 1.00 90.94 194 VAL A N 1
ATOM 1556 C CA . VAL A 1 194 ? 38.200 25.061 -5.947 1.00 90.94 194 VAL A CA 1
ATOM 1557 C C . VAL A 1 194 ? 38.679 26.257 -6.772 1.00 90.94 194 VAL A C 1
ATOM 1559 O O . VAL A 1 194 ? 39.237 27.192 -6.204 1.00 90.94 194 VAL A O 1
ATOM 1562 N N . ILE A 1 195 ? 38.435 26.275 -8.087 1.00 90.56 195 ILE A N 1
ATOM 1563 C CA . ILE A 1 195 ? 38.832 27.394 -8.957 1.00 90.56 195 ILE A CA 1
ATOM 1564 C C . ILE A 1 195 ? 38.104 28.680 -8.551 1.00 90.56 195 ILE A C 1
ATOM 1566 O O . ILE A 1 195 ? 38.749 29.704 -8.350 1.00 90.56 195 ILE A O 1
ATOM 1570 N N . PHE A 1 196 ? 36.781 28.631 -8.375 1.00 86.06 196 PHE A N 1
ATOM 1571 C CA . PHE A 1 196 ? 36.005 29.805 -7.965 1.00 86.06 196 PHE A CA 1
ATOM 1572 C C . PHE A 1 196 ? 36.333 30.263 -6.538 1.00 86.06 196 PHE A C 1
ATOM 1574 O O . PHE A 1 196 ? 36.411 31.463 -6.296 1.00 86.06 196 PHE A O 1
ATOM 1581 N N . GLY A 1 197 ? 36.585 29.334 -5.612 1.00 79.56 197 GLY A N 1
ATOM 1582 C CA . GLY A 1 197 ? 37.007 29.660 -4.247 1.00 79.56 197 GLY A CA 1
ATOM 1583 C C . GLY A 1 197 ? 38.429 30.221 -4.144 1.00 79.56 197 GLY A C 1
ATOM 1584 O O . GLY A 1 197 ? 38.742 30.865 -3.155 1.00 79.56 197 GLY A O 1
ATOM 1585 N N . SER A 1 198 ? 39.277 30.001 -5.153 1.00 74.00 198 SER A N 1
ATOM 1586 C CA . SER A 1 198 ? 40.650 30.534 -5.197 1.00 74.00 198 SER A CA 1
ATOM 1587 C C . SER A 1 198 ? 40.751 31.918 -5.854 1.00 74.00 198 SER A C 1
ATOM 1589 O O . SER A 1 198 ? 41.823 32.515 -5.846 1.00 74.00 198 SER A O 1
ATOM 1591 N N . ILE A 1 199 ? 39.670 32.402 -6.477 1.00 79.19 199 ILE A N 1
ATOM 1592 C CA . ILE A 1 199 ? 39.608 33.696 -7.183 1.00 79.19 199 ILE A CA 1
ATOM 1593 C C . ILE A 1 199 ? 38.993 34.801 -6.293 1.00 79.19 199 ILE A C 1
ATOM 1595 O O . ILE A 1 199 ? 39.066 35.977 -6.648 1.00 79.19 199 ILE A O 1
ATOM 1599 N N . LEU A 1 200 ? 38.424 34.440 -5.136 1.00 62.06 200 LEU A N 1
ATOM 1600 C CA . LEU A 1 200 ? 37.909 35.362 -4.117 1.00 62.06 200 LEU A CA 1
ATOM 1601 C C . LEU A 1 200 ? 38.953 35.598 -3.015 1.00 62.06 200 LEU A C 1
ATOM 1603 O O . LEU A 1 200 ? 39.035 36.748 -2.532 1.00 62.06 200 LEU A O 1
#

Radius of gyration: 23.49 Å; chains: 1; bounding 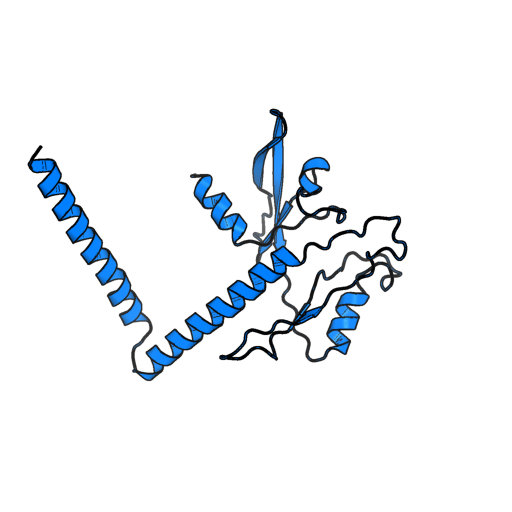box: 70×53×48 Å

Foldseek 3Di:
DDVVVVVVVVLLWQKDWPDDFDLDPPDDCCQVVLTAIETEDQDADPPQQWDWDWDDDPRDTDIHTYTYDYDDDDDDDDPVVVVLQQQCQDPVNPPPNDNRHDAWDWDQPPQDPVDGDIDIDHDQPQQDPDPVDRGGDGSVVSVVVNVVVVVVVVVVVVVVQVVCVVVVHDPPVVCVVVVVVVVVVVVVVVVVVVVVVVVD

Sequence (200 aa):
MNYSHNMASLALNVLGSESMTEVNNLHEPAFTLELPIYYLQTQCPQNNSGFSFPYQIAATTEQQEIKCAQGINLWRNSSYEINDDLYKGYHRGNLEGRINEIVSAFDFLNSNRDGFNVTVWYNSTYKGNTSLVPTALLRIPRSVNLVVLTSLVYEKQHKLRIMMKMHGLGDGPYWTISYGYFLALSMIYMSCFVIFGSIL

InterPro domains:
  IPR026082 ABC transporter A [PTHR19229] (147-199)

pLDDT: mean 78.28, std 12.15, range [28.73, 96.06]

Organism: Trifolium subterraneum (NCBI:txid3900)

Secondary structure (DSSP, 8-state):
--HHHHHHHHTTSPEEESSPP-S-SSS-GGGTTTPPEEEEESS--SS--PEEEEEEETTEEEEEEEEEEE------SSHHHHHHHHHHTSTTT-TT--S-----EEE-TT--SS----EEE---TTS-SSTTSPPPPPSHHHHHHHHHHHHHHHHHHHHHHHHHHHTT--HHHHHHHHHHHHHHHHHHHHHHHHHHHT--